Protein AF-A0A351G1L7-F1 (afdb_monomer_lite)

Secondary structure (DSSP, 8-state):
-HHHHHHHHHHHHHHHHHHHHHHTT-HHHHHHHHHHHHHHHHHHHHHHHHH-S-------TT-GGG-----HHHHHHHHHHHHHHHHHHHHHHHHHHHSTTHHHHHHHHHHHSHHHHHHHHHHHHHHHHHHHHHHHHHHHTS-TTTS-HHHHHHHHHHHHHHHHHHHHHHHHHHHHHH-THHHHHHHHHHHHH--

Radius of gyration: 20.37 Å; chains: 1; bounding box: 46×42×58 Å

pLDDT: mean 74.39, std 14.31, range [28.41, 89.75]

Foldseek 3Di:
DVPVVVVVVVVVVLVVQLVVCVVVVVLVSNLVSQLVVLVVLQVLLVCLQVVLFPPDPCPDDPDPQPPLTLGSLLSNLSSVLSNVVSCVRNVLSVLCVVPPCRSVVVVCVLCVDLLSVLVVLLVQLSNQLSQLVSQLSSLVSHDPVPDPPVVSCVSNVSSVVSNVVSVVSNVLSVVCVVPVVSVVVVVVVVVVVVD

Sequence (195 aa):
MKLRRLSSLLIFITAGLVYAAEYFNLNWIKLTVIIGLGLLAGINGVRLVMQGEAFQGRISPGNPASTQKYADISARLFGAILVTSSLMIVGLCLLELFIPGGASAFLERLVGSTFGLASIIALAGILLAAFGVIRILSGSAINPAAHSRLIEFKIIAGGVITALAGLGLLLLAIGSAFSPSLLQKVFGWILSALQ

Structure (mmCIF, N/CA/C/O backbone):
data_AF-A0A351G1L7-F1
#
_entry.id   AF-A0A351G1L7-F1
#
loop_
_atom_site.group_PDB
_atom_site.id
_atom_site.type_symbol
_atom_site.label_atom_id
_atom_site.label_alt_id
_atom_site.label_comp_id
_atom_site.label_asym_id
_atom_site.label_entity_id
_atom_site.label_seq_id
_atom_site.pdbx_PDB_ins_code
_atom_site.Cartn_x
_atom_site.Cartn_y
_atom_site.Cartn_z
_atom_site.occupancy
_atom_site.B_iso_or_equiv
_atom_site.auth_seq_id
_atom_site.auth_comp_id
_atom_site.auth_asym_id
_atom_site.auth_atom_id
_atom_site.pdbx_PDB_model_num
ATOM 1 N N . MET A 1 1 ? -10.993 1.455 -28.052 1.00 48.19 1 MET A N 1
ATOM 2 C CA . MET A 1 1 ? -11.658 2.646 -27.461 1.00 48.19 1 MET A CA 1
ATOM 3 C C . MET A 1 1 ? -12.841 2.312 -26.533 1.00 48.19 1 MET A C 1
ATOM 5 O O . MET A 1 1 ? -12.993 2.994 -25.529 1.00 48.19 1 MET A O 1
ATOM 9 N N . LYS A 1 2 ? -13.643 1.261 -26.799 1.00 52.28 2 LYS A N 1
ATOM 10 C CA . LYS A 1 2 ? -14.809 0.879 -25.968 1.00 52.28 2 LYS A CA 1
ATOM 11 C C . LYS A 1 2 ? -14.465 0.411 -24.539 1.00 52.28 2 LYS A C 1
ATOM 13 O O . LYS A 1 2 ? -15.148 0.809 -23.608 1.00 52.28 2 LYS A O 1
ATOM 18 N N . LEU A 1 3 ? -13.372 -0.339 -24.349 1.00 48.38 3 LEU A N 1
ATOM 19 C CA . LEU A 1 3 ? -13.011 -0.912 -23.041 1.00 48.38 3 LEU A CA 1
ATOM 20 C C . LEU A 1 3 ? -12.675 0.155 -21.981 1.00 48.38 3 LEU A C 1
ATOM 22 O O . LEU A 1 3 ? -13.206 0.112 -20.884 1.00 48.38 3 LEU A O 1
ATOM 26 N N . ARG A 1 4 ? -11.868 1.166 -22.337 1.00 47.50 4 ARG A N 1
ATOM 27 C CA . ARG A 1 4 ? -11.411 2.223 -21.411 1.00 47.50 4 ARG A CA 1
ATOM 28 C C . ARG A 1 4 ? -12.559 3.107 -20.903 1.00 47.50 4 ARG A C 1
ATOM 30 O O . ARG A 1 4 ? -12.540 3.510 -19.748 1.00 47.50 4 ARG A O 1
ATOM 37 N N . ARG A 1 5 ? -13.565 3.368 -21.752 1.00 55.12 5 ARG A N 1
ATOM 38 C CA . ARG A 1 5 ? -14.795 4.087 -21.368 1.00 55.12 5 ARG A CA 1
ATOM 39 C C . ARG A 1 5 ? -15.669 3.257 -20.428 1.00 55.12 5 ARG A C 1
ATOM 41 O O . ARG A 1 5 ? -16.286 3.809 -19.526 1.00 55.12 5 ARG A O 1
ATOM 48 N N . LEU A 1 6 ? -15.694 1.941 -20.630 1.00 58.75 6 LEU A N 1
ATOM 49 C CA . LEU A 1 6 ? -16.448 1.011 -19.794 1.00 58.75 6 LEU A CA 1
ATOM 50 C C . LEU A 1 6 ? -15.818 0.893 -18.398 1.00 58.75 6 LEU A C 1
ATOM 52 O O . LEU A 1 6 ? -16.531 0.933 -17.403 1.00 58.75 6 LEU A O 1
ATOM 56 N N . SER A 1 7 ? -14.483 0.860 -18.320 1.00 58.06 7 SER A N 1
ATOM 57 C CA . SER A 1 7 ? -13.738 0.890 -17.055 1.00 58.06 7 SER A CA 1
ATOM 58 C C . SER A 1 7 ? -13.978 2.181 -16.271 1.00 58.06 7 SER A C 1
ATOM 60 O O . SER A 1 7 ? -14.246 2.129 -15.076 1.00 58.06 7 SER A O 1
ATOM 62 N N . SER A 1 8 ? -13.914 3.343 -16.933 1.00 61.66 8 SER A N 1
ATOM 63 C CA . SER A 1 8 ? -14.176 4.624 -16.267 1.00 61.66 8 SER A CA 1
ATOM 64 C C . SER A 1 8 ? -15.623 4.732 -15.792 1.00 61.6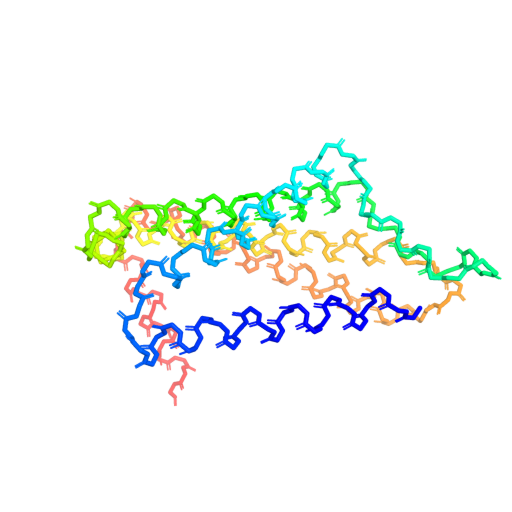6 8 SER A C 1
ATOM 66 O O . SER A 1 8 ? -15.854 5.167 -14.671 1.00 61.66 8 SER A O 1
ATOM 68 N N . LEU A 1 9 ? -16.592 4.291 -16.605 1.00 70.62 9 LEU A N 1
ATOM 69 C CA . LEU A 1 9 ? -18.003 4.257 -16.212 1.00 70.62 9 LEU A CA 1
ATOM 70 C C . LEU A 1 9 ? -18.227 3.353 -15.001 1.00 70.62 9 LEU A C 1
ATOM 72 O O . LEU A 1 9 ? -18.910 3.764 -14.074 1.00 70.62 9 LEU A O 1
ATOM 76 N N . LEU A 1 10 ? -17.610 2.169 -14.971 1.00 69.69 10 LEU A N 1
ATOM 77 C CA . LEU A 1 10 ? -17.678 1.269 -13.820 1.00 69.69 10 LEU A CA 1
ATOM 78 C C . LEU A 1 10 ? -17.149 1.929 -12.547 1.00 69.69 10 LEU A C 1
ATOM 80 O O . LEU A 1 10 ? -17.833 1.860 -11.534 1.00 69.69 10 LEU A O 1
ATOM 84 N N . ILE A 1 11 ? -16.005 2.621 -12.612 1.00 74.75 11 ILE A N 1
ATOM 85 C CA . ILE A 1 11 ? -15.441 3.346 -11.461 1.00 74.75 11 ILE A CA 1
ATOM 86 C C . ILE A 1 11 ? -16.428 4.404 -10.953 1.00 74.75 11 ILE A C 1
ATOM 88 O O . ILE A 1 11 ? -16.712 4.441 -9.756 1.00 74.75 11 ILE A O 1
ATOM 92 N N . PHE A 1 12 ? -16.996 5.218 -11.850 1.00 76.31 12 PHE A N 1
ATOM 93 C CA . PHE A 1 12 ? -17.987 6.235 -11.483 1.00 76.31 12 PHE A CA 1
ATOM 94 C C . PHE A 1 12 ? -19.266 5.630 -10.901 1.00 76.31 12 PHE A C 1
ATOM 96 O O . PHE A 1 12 ? -19.784 6.146 -9.915 1.00 76.31 12 PHE A O 1
ATOM 103 N N . ILE A 1 13 ? -19.748 4.520 -11.462 1.00 78.06 13 ILE A N 1
ATOM 104 C CA . ILE A 1 13 ? -20.928 3.809 -10.960 1.00 78.06 13 ILE A CA 1
ATOM 105 C C . ILE A 1 13 ? -20.655 3.264 -9.558 1.00 78.06 13 ILE A C 1
ATOM 107 O O . ILE A 1 13 ? -21.470 3.472 -8.667 1.00 78.06 13 ILE A O 1
ATOM 111 N N . THR A 1 14 ? -19.504 2.626 -9.326 1.00 76.94 14 THR A N 1
ATOM 112 C CA . THR A 1 14 ? -19.149 2.125 -7.991 1.00 76.94 14 THR A CA 1
ATOM 113 C C . THR A 1 14 ? -18.935 3.241 -6.976 1.00 76.94 14 THR A C 1
ATOM 115 O O . THR A 1 14 ? -19.389 3.109 -5.845 1.00 76.94 14 THR A O 1
ATOM 118 N N . ALA A 1 15 ? -18.317 4.358 -7.369 1.00 75.94 15 ALA A N 1
ATOM 119 C CA . ALA A 1 15 ? -18.171 5.521 -6.497 1.00 75.94 15 ALA A CA 1
ATOM 120 C C . ALA A 1 15 ? -19.539 6.127 -6.140 1.00 75.94 15 ALA A C 1
ATOM 122 O O . ALA A 1 15 ? -19.795 6.431 -4.977 1.00 75.94 15 ALA A O 1
ATOM 123 N N . GLY A 1 16 ? -20.444 6.229 -7.119 1.00 77.56 16 GLY A N 1
ATOM 124 C CA . GLY A 1 16 ? -21.822 6.671 -6.905 1.00 77.56 16 GLY A CA 1
ATOM 125 C C . GLY A 1 16 ? -22.622 5.722 -6.011 1.00 77.56 16 GLY A C 1
ATOM 126 O O . GLY A 1 16 ? -23.382 6.181 -5.168 1.00 77.56 16 GLY A O 1
ATOM 127 N N . LEU A 1 17 ? -22.411 4.409 -6.136 1.00 81.31 17 LEU A N 1
ATOM 128 C CA . LEU A 1 17 ? -23.037 3.387 -5.289 1.00 81.31 17 LEU A CA 1
ATOM 129 C C . LEU A 1 17 ? -22.559 3.462 -3.838 1.00 81.31 17 LEU A C 1
ATOM 131 O O 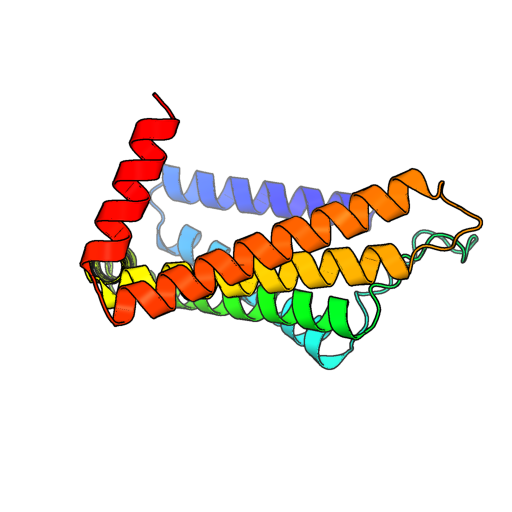. LEU A 1 17 ? -23.378 3.356 -2.932 1.00 81.31 17 LEU A O 1
ATOM 135 N N . VAL A 1 18 ? -21.260 3.675 -3.616 1.00 81.06 18 VAL A N 1
ATOM 136 C CA . VAL A 1 18 ? -20.701 3.889 -2.271 1.00 81.06 18 VAL A CA 1
ATOM 137 C C . VAL A 1 18 ? -21.272 5.167 -1.657 1.00 81.06 18 VAL A C 1
ATOM 139 O O . VAL A 1 18 ? -21.751 5.131 -0.527 1.00 81.06 18 VAL A O 1
ATOM 142 N N . TYR A 1 19 ? -21.306 6.263 -2.420 1.00 80.38 19 TYR A N 1
ATOM 143 C CA . TYR A 1 19 ? -21.870 7.534 -1.961 1.00 80.38 19 TYR A CA 1
ATOM 144 C C . TYR A 1 19 ? -23.369 7.431 -1.641 1.00 80.38 19 TYR A C 1
ATOM 146 O O . TYR A 1 19 ? -23.817 7.890 -0.593 1.00 80.38 19 TYR A O 1
ATOM 154 N N . ALA A 1 20 ? -24.152 6.782 -2.505 1.00 77.69 20 ALA A N 1
ATOM 155 C CA . ALA A 1 20 ? -25.573 6.554 -2.267 1.00 77.69 20 ALA A CA 1
ATOM 156 C C . ALA A 1 20 ? -25.804 5.643 -1.052 1.00 77.69 20 ALA A C 1
ATOM 158 O O . ALA A 1 20 ? -26.671 5.925 -0.229 1.00 77.69 20 ALA A O 1
ATOM 159 N N . ALA A 1 21 ? -25.012 4.579 -0.900 1.00 78.62 21 ALA A N 1
ATOM 160 C CA . ALA A 1 21 ? -25.094 3.697 0.260 1.00 78.62 21 ALA A CA 1
ATOM 161 C C . ALA A 1 21 ? -24.782 4.438 1.569 1.00 78.62 21 ALA A C 1
ATOM 163 O O . ALA A 1 21 ? -25.414 4.160 2.583 1.00 78.62 21 ALA A O 1
ATOM 164 N N . GLU A 1 22 ? -23.860 5.403 1.546 1.00 81.44 22 GLU A N 1
ATOM 165 C CA . GLU A 1 22 ? -23.580 6.280 2.686 1.00 81.44 22 GLU A CA 1
ATOM 166 C C . GLU A 1 22 ? -24.757 7.221 2.981 1.00 81.44 22 GLU A C 1
ATOM 168 O O . GLU A 1 22 ? -25.200 7.306 4.123 1.00 81.44 22 GLU A O 1
ATOM 173 N N . TYR A 1 23 ? -25.330 7.853 1.951 1.00 82.62 23 TYR A N 1
ATOM 174 C CA . TYR A 1 23 ? -26.468 8.768 2.099 1.00 82.62 23 TYR A CA 1
ATOM 175 C C . TYR A 1 23 ? -27.721 8.084 2.668 1.00 82.62 23 TYR A C 1
ATOM 177 O O . TYR A 1 23 ? -28.396 8.635 3.534 1.00 82.62 23 TYR A O 1
ATOM 185 N N . PHE A 1 24 ? -28.018 6.862 2.217 1.00 84.12 24 PHE A N 1
ATOM 186 C CA . PHE A 1 24 ? -29.147 6.064 2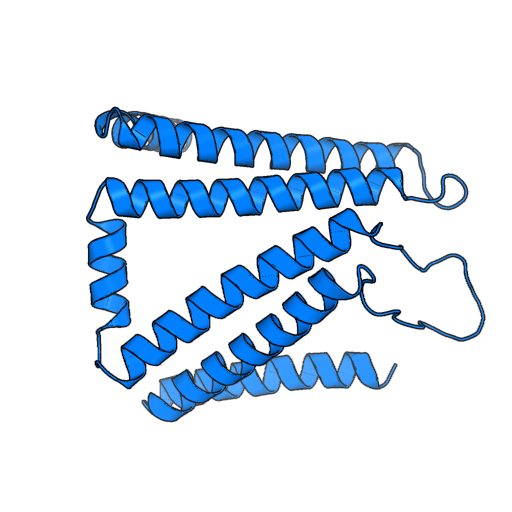.712 1.00 84.12 24 PHE A CA 1
ATOM 187 C C . PHE A 1 24 ? -28.804 5.211 3.945 1.00 84.12 24 PHE A C 1
ATOM 189 O O . PHE A 1 24 ? -29.640 4.431 4.398 1.00 84.12 24 PHE A O 1
ATOM 196 N N . ASN A 1 25 ? -27.591 5.347 4.492 1.00 78.25 25 ASN A N 1
ATOM 197 C CA . ASN A 1 25 ? -27.107 4.611 5.664 1.00 78.25 25 ASN A CA 1
ATOM 198 C C . ASN A 1 25 ? -27.169 3.069 5.508 1.00 78.25 25 ASN A C 1
ATOM 200 O O . ASN A 1 25 ? -27.357 2.313 6.463 1.00 78.25 25 ASN A O 1
ATOM 204 N N . LEU A 1 26 ? -27.006 2.582 4.274 1.00 84.19 26 LEU A N 1
ATOM 205 C CA . LEU A 1 26 ? -27.028 1.166 3.904 1.00 84.19 26 LEU A CA 1
ATOM 206 C C . LEU A 1 26 ? -25.613 0.575 3.978 1.00 84.19 26 LEU A C 1
ATOM 208 O O . LEU A 1 26 ? -24.989 0.257 2.961 1.00 84.19 26 LEU A O 1
ATOM 212 N N . ASN A 1 27 ? -25.106 0.404 5.203 1.00 78.88 27 ASN A N 1
ATOM 213 C CA . ASN A 1 27 ? -23.735 -0.064 5.454 1.00 78.88 27 ASN A CA 1
ATOM 214 C C . ASN A 1 27 ? -23.404 -1.408 4.784 1.00 78.88 27 ASN A C 1
ATOM 216 O O . ASN A 1 27 ? -22.291 -1.585 4.292 1.00 78.88 27 ASN A O 1
ATOM 220 N N . TRP A 1 28 ? -24.363 -2.332 4.681 1.00 79.44 28 TRP A N 1
ATOM 221 C CA . TRP A 1 28 ? -24.139 -3.622 4.024 1.00 79.44 28 TRP A CA 1
ATOM 222 C C . TRP A 1 28 ? -23.855 -3.478 2.517 1.00 79.44 28 TRP A C 1
ATOM 224 O O . TRP A 1 28 ? -22.981 -4.171 1.996 1.00 79.44 28 TRP A O 1
ATOM 234 N N . ILE A 1 29 ? -24.514 -2.542 1.818 1.00 82.50 29 ILE A N 1
ATOM 235 C CA . ILE A 1 29 ? -24.270 -2.279 0.387 1.00 82.50 29 ILE A CA 1
ATOM 236 C C . ILE A 1 29 ? -22.888 -1.660 0.210 1.00 82.50 29 ILE A C 1
ATOM 238 O O . ILE A 1 29 ? -22.111 -2.117 -0.629 1.00 82.50 29 ILE A O 1
ATOM 242 N N . LYS A 1 30 ? -22.562 -0.661 1.041 1.00 82.94 30 LYS A N 1
ATOM 243 C CA . LYS A 1 30 ? -21.259 0.016 1.038 1.00 82.94 30 LYS A CA 1
ATOM 244 C C . LYS A 1 30 ? -20.116 -0.989 1.171 1.00 82.94 30 LYS A C 1
ATOM 246 O O . LYS A 1 30 ? -19.238 -1.048 0.310 1.00 82.94 30 LYS A O 1
ATOM 251 N N . LEU A 1 31 ? -20.165 -1.822 2.211 1.00 84.00 31 LEU A N 1
ATOM 252 C CA . LEU A 1 31 ? -19.135 -2.822 2.486 1.00 84.00 31 LEU A CA 1
ATOM 253 C C . LEU A 1 31 ? -19.054 -3.873 1.375 1.00 84.00 31 LEU A C 1
ATOM 255 O O . LEU A 1 31 ? -17.956 -4.199 0.937 1.00 84.00 31 LEU A O 1
ATOM 259 N N . THR A 1 32 ? -20.188 -4.345 0.851 1.00 84.12 32 THR A N 1
ATOM 260 C CA . THR A 1 32 ? -20.201 -5.344 -0.234 1.00 84.12 32 THR A CA 1
ATOM 261 C C . THR A 1 32 ? -19.552 -4.813 -1.515 1.00 84.12 32 THR A C 1
ATOM 263 O O . THR A 1 32 ? -18.769 -5.521 -2.150 1.00 84.12 32 THR A O 1
ATOM 266 N N . VAL A 1 33 ? -19.819 -3.554 -1.883 1.00 84.50 33 VAL A N 1
ATOM 267 C CA . VAL A 1 33 ? -19.202 -2.917 -3.059 1.00 84.50 33 VAL A CA 1
ATOM 268 C C . VAL A 1 33 ? -17.691 -2.769 -2.871 1.00 84.50 33 VAL A C 1
ATOM 270 O O . VAL A 1 33 ? -16.925 -3.102 -3.778 1.00 84.50 33 VAL A O 1
ATOM 273 N N . ILE A 1 34 ? -17.248 -2.324 -1.691 1.00 84.81 34 ILE A N 1
ATOM 274 C CA . ILE A 1 34 ? -15.820 -2.153 -1.387 1.00 84.81 34 ILE A CA 1
ATOM 275 C C . ILE A 1 34 ? -15.099 -3.508 -1.350 1.00 84.81 34 ILE A C 1
ATOM 277 O O . ILE A 1 34 ? -14.022 -3.634 -1.932 1.00 84.81 34 ILE A O 1
ATOM 281 N N . ILE A 1 35 ? -15.701 -4.538 -0.747 1.00 87.44 35 ILE A N 1
ATOM 282 C CA . ILE A 1 35 ? -15.166 -5.909 -0.746 1.00 87.44 35 ILE A CA 1
ATOM 283 C C . ILE A 1 35 ? -15.041 -6.429 -2.180 1.00 87.44 35 ILE A C 1
ATOM 285 O O . ILE A 1 35 ? -13.991 -6.953 -2.546 1.00 87.44 35 ILE A O 1
ATOM 289 N N . GLY A 1 36 ? -16.071 -6.249 -3.013 1.00 84.38 36 GLY A N 1
ATOM 290 C CA . GLY A 1 36 ? -16.045 -6.664 -4.416 1.00 84.38 36 GLY A CA 1
ATOM 291 C C . GLY A 1 36 ? -14.917 -5.996 -5.208 1.00 84.38 36 GLY A C 1
ATOM 292 O O . GLY A 1 36 ? -14.167 -6.675 -5.912 1.00 84.38 36 GLY A O 1
ATOM 293 N N . LEU A 1 37 ? -14.739 -4.681 -5.048 1.00 84.69 37 LEU A N 1
ATOM 294 C CA . LEU A 1 37 ? -13.628 -3.942 -5.659 1.00 84.69 37 LEU A CA 1
ATOM 295 C C . LEU A 1 37 ? -12.264 -4.396 -5.131 1.00 84.69 37 LEU A C 1
ATOM 297 O O . LEU A 1 37 ? -11.332 -4.571 -5.918 1.00 84.69 37 LEU A O 1
ATOM 301 N N . GLY A 1 38 ? -12.155 -4.619 -3.821 1.00 83.06 38 GLY A N 1
ATOM 302 C CA . GLY A 1 38 ? -10.954 -5.141 -3.179 1.00 83.06 38 GLY A CA 1
ATOM 303 C C . GLY A 1 38 ? -10.564 -6.499 -3.755 1.00 83.06 38 GLY A C 1
ATOM 304 O O . GLY A 1 38 ? -9.450 -6.657 -4.244 1.00 83.06 38 GLY A O 1
ATOM 305 N N . LEU A 1 39 ? -11.494 -7.454 -3.811 1.00 87.31 39 LEU A N 1
ATOM 306 C CA . LEU A 1 39 ? -11.258 -8.781 -4.386 1.00 87.31 39 LEU A CA 1
ATOM 307 C C . LEU A 1 39 ? -10.857 -8.714 -5.864 1.00 87.31 39 LEU 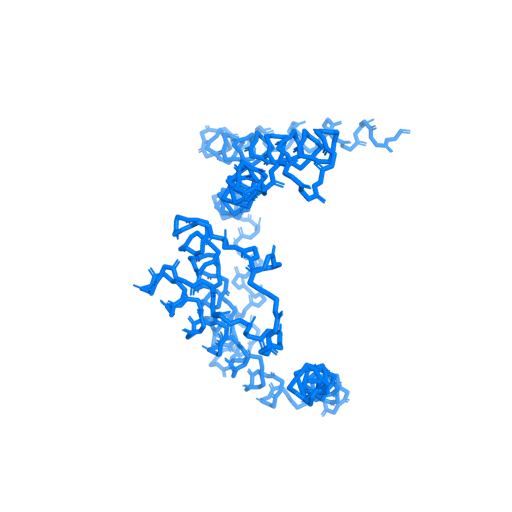A C 1
ATOM 309 O O . LEU A 1 39 ? -9.924 -9.403 -6.272 1.00 87.31 39 LEU A O 1
ATOM 313 N N . LEU A 1 40 ? -11.498 -7.859 -6.667 1.00 85.19 40 LEU A N 1
ATOM 314 C CA . LEU A 1 40 ? -11.107 -7.653 -8.065 1.00 85.19 40 LEU A CA 1
ATOM 315 C C . LEU A 1 40 ? -9.683 -7.096 -8.189 1.00 85.19 40 LEU A C 1
ATOM 317 O O . LEU A 1 40 ? -8.909 -7.569 -9.026 1.00 85.19 40 LEU A O 1
ATOM 321 N N . ALA A 1 41 ? -9.318 -6.118 -7.357 1.00 82.56 41 ALA A N 1
ATOM 322 C CA . ALA A 1 41 ? -7.958 -5.588 -7.301 1.00 82.56 41 ALA A CA 1
ATOM 323 C C . ALA A 1 41 ? -6.952 -6.672 -6.883 1.00 82.56 41 ALA A C 1
ATOM 325 O O . ALA A 1 41 ? -5.899 -6.790 -7.507 1.00 82.56 41 ALA A O 1
ATOM 326 N N . GLY A 1 42 ? -7.307 -7.510 -5.907 1.00 83.94 42 GLY A N 1
ATOM 327 C CA . GLY A 1 42 ? -6.495 -8.634 -5.448 1.00 83.94 42 GLY A CA 1
ATOM 328 C C . GLY A 1 42 ? -6.283 -9.691 -6.526 1.00 83.94 42 GLY A C 1
ATOM 329 O O . GLY A 1 42 ? -5.146 -10.065 -6.791 1.00 83.94 42 GLY A O 1
ATOM 330 N N . ILE A 1 43 ? -7.341 -10.114 -7.225 1.00 84.81 43 ILE A N 1
ATOM 331 C CA . ILE A 1 43 ? -7.251 -11.075 -8.340 1.00 84.81 43 ILE A CA 1
ATOM 332 C C . ILE A 1 43 ? -6.360 -10.525 -9.459 1.00 84.81 43 ILE A C 1
ATOM 334 O O . ILE A 1 43 ? -5.510 -11.245 -9.984 1.00 84.81 43 ILE A O 1
ATOM 338 N N . ASN A 1 44 ? -6.518 -9.248 -9.816 1.00 80.19 44 ASN A N 1
ATOM 339 C CA . ASN A 1 44 ? -5.649 -8.602 -10.801 1.00 80.19 44 ASN A CA 1
ATOM 340 C C . ASN A 1 44 ? -4.201 -8.504 -10.303 1.00 80.19 44 ASN A C 1
ATOM 342 O O . ASN A 1 44 ? -3.277 -8.738 -11.078 1.00 80.19 44 ASN A O 1
ATOM 346 N N . GLY A 1 45 ? -3.999 -8.228 -9.015 1.00 80.19 45 GLY A N 1
ATOM 347 C CA . GLY A 1 45 ? -2.691 -8.241 -8.373 1.00 80.19 45 GLY A CA 1
ATOM 348 C C . GLY A 1 45 ? -2.019 -9.614 -8.437 1.00 80.19 45 GLY A C 1
ATOM 349 O O . GLY A 1 45 ? -0.883 -9.709 -8.888 1.00 80.19 45 GLY A O 1
ATOM 350 N N . VAL A 1 46 ? -2.730 -10.691 -8.084 1.00 83.50 46 VAL A N 1
ATOM 351 C CA . VAL A 1 46 ? -2.223 -12.073 -8.174 1.00 83.50 46 VAL A CA 1
ATOM 352 C C . VAL A 1 46 ? -1.858 -12.417 -9.614 1.00 83.50 46 VAL A C 1
ATOM 354 O O . VAL A 1 46 ? -0.789 -12.970 -9.856 1.00 83.50 46 VAL A O 1
ATOM 357 N N . ARG A 1 47 ? -2.697 -12.040 -10.588 1.00 79.06 47 ARG A N 1
ATOM 358 C CA . ARG A 1 47 ? -2.381 -12.226 -12.013 1.00 79.06 47 ARG A CA 1
ATOM 359 C C . ARG A 1 47 ? -1.081 -11.524 -12.398 1.00 79.06 47 ARG A C 1
ATOM 361 O O . ARG A 1 47 ? -0.247 -12.146 -13.039 1.00 79.06 47 ARG A O 1
ATOM 368 N N . LEU A 1 48 ? -0.873 -10.284 -11.957 1.00 77.75 48 LEU A N 1
ATOM 369 C CA . LEU A 1 48 ? 0.362 -9.532 -12.203 1.00 77.75 48 LEU A CA 1
ATOM 370 C C . LEU A 1 48 ? 1.594 -10.170 -11.540 1.00 77.75 48 LEU A C 1
ATOM 372 O O . LEU A 1 48 ? 2.661 -10.211 -12.149 1.00 77.75 48 LEU A O 1
ATOM 376 N N . VAL A 1 49 ? 1.449 -10.707 -10.323 1.00 80.88 49 VAL A N 1
ATOM 377 C CA . VAL A 1 49 ? 2.524 -11.433 -9.619 1.00 80.88 49 VAL A CA 1
ATOM 378 C C . VAL A 1 49 ? 2.877 -12.742 -10.327 1.00 80.88 49 VAL A C 1
ATOM 380 O O . VAL A 1 49 ? 4.055 -13.051 -10.483 1.00 80.88 49 VAL A O 1
ATOM 383 N N . MET A 1 50 ? 1.877 -13.521 -10.747 1.00 76.56 50 MET A N 1
ATOM 384 C CA . MET A 1 50 ? 2.096 -14.847 -11.335 1.00 76.56 50 MET A CA 1
ATOM 385 C C . MET A 1 50 ? 2.531 -14.783 -12.797 1.00 76.56 50 MET A C 1
ATOM 387 O O . MET A 1 50 ? 3.359 -15.581 -13.222 1.00 76.56 50 MET A O 1
ATOM 391 N N . GLN A 1 51 ? 1.950 -13.870 -13.575 1.00 71.81 51 GLN A N 1
ATOM 392 C CA . GLN A 1 51 ? 2.181 -13.808 -15.016 1.00 71.81 51 GLN A CA 1
ATOM 393 C C . GLN A 1 51 ? 3.384 -12.938 -15.367 1.00 71.81 51 GLN A C 1
ATOM 395 O O . GLN A 1 51 ? 3.891 -13.069 -16.473 1.00 71.81 51 GLN A O 1
ATOM 400 N N . GLY A 1 52 ? 3.831 -12.039 -14.479 1.00 55.66 52 GLY A N 1
ATOM 401 C CA . GLY A 1 52 ? 4.959 -11.144 -14.769 1.00 55.66 52 GLY A CA 1
ATOM 402 C C . GLY A 1 52 ? 4.692 -10.136 -15.893 1.00 55.66 52 GLY A C 1
ATOM 403 O O . GLY A 1 52 ? 5.510 -9.269 -16.186 1.00 55.66 52 GLY A O 1
ATOM 404 N N . GLU A 1 53 ? 3.523 -10.211 -16.518 1.00 53.56 53 GLU A N 1
ATOM 405 C CA . GLU A 1 53 ? 3.111 -9.363 -17.613 1.00 53.56 53 GLU A CA 1
ATOM 406 C C . GLU A 1 53 ? 1.986 -8.461 -17.117 1.00 53.56 53 GLU A C 1
ATOM 408 O O . GLU A 1 53 ? 0.873 -8.906 -16.821 1.00 53.56 53 GLU A O 1
ATOM 413 N N . ALA A 1 54 ? 2.264 -7.157 -17.038 1.00 51.31 54 ALA A N 1
ATOM 414 C CA . ALA A 1 54 ? 1.195 -6.174 -17.010 1.00 51.31 54 ALA A CA 1
ATOM 415 C C . ALA A 1 54 ? 0.362 -6.372 -18.277 1.00 51.31 54 ALA A C 1
ATOM 417 O O . ALA A 1 54 ? 0.875 -6.179 -19.378 1.00 51.31 54 ALA A O 1
ATOM 418 N N . PHE A 1 55 ? -0.881 -6.833 -18.095 1.00 43.22 55 PHE A N 1
ATOM 419 C CA . PHE A 1 55 ? -1.833 -7.198 -19.142 1.00 43.22 55 PHE A CA 1
ATOM 420 C C . PHE A 1 55 ? -1.617 -6.353 -20.401 1.00 43.22 55 PHE A C 1
ATOM 422 O O . PHE A 1 55 ? -1.746 -5.127 -20.349 1.00 43.22 55 PHE A O 1
ATOM 429 N N . GLN A 1 56 ? -1.269 -7.013 -21.513 1.00 41.12 56 GLN A N 1
ATOM 430 C CA . GLN A 1 56 ? -1.116 -6.395 -22.825 1.00 41.12 56 GLN A CA 1
ATOM 431 C C . GLN A 1 56 ? -2.388 -5.614 -23.163 1.00 41.12 56 GLN A C 1
ATOM 433 O O . GLN A 1 56 ? -3.355 -6.139 -23.718 1.00 41.12 56 GLN A O 1
ATOM 438 N N . GLY A 1 57 ? -2.384 -4.317 -22.878 1.00 33.75 57 GLY A N 1
ATOM 439 C CA . GLY A 1 57 ? -3.225 -3.390 -23.595 1.00 33.75 57 GLY A CA 1
ATOM 440 C C . GLY A 1 57 ? -2.727 -3.390 -25.031 1.00 33.75 57 GLY A C 1
ATOM 441 O O . GLY A 1 57 ? -1.858 -2.594 -25.368 1.00 33.75 57 GLY A O 1
ATOM 442 N N . ARG A 1 58 ? -3.258 -4.276 -25.885 1.00 28.41 58 ARG A N 1
ATOM 443 C CA . ARG A 1 58 ? -3.214 -4.081 -27.338 1.00 28.41 58 ARG A CA 1
ATOM 444 C C . ARG A 1 58 ? -3.969 -2.787 -27.634 1.00 28.41 58 ARG A C 1
ATOM 446 O O . ARG A 1 58 ? -5.164 -2.788 -27.931 1.00 28.41 58 ARG A O 1
ATOM 453 N N . ILE A 1 59 ? -3.287 -1.658 -27.498 1.00 34.50 59 ILE A N 1
ATOM 454 C CA . ILE A 1 59 ? -3.739 -0.391 -28.046 1.00 34.50 59 ILE A CA 1
ATOM 455 C C . ILE A 1 59 ? -3.372 -0.457 -29.531 1.00 34.50 59 ILE A C 1
ATOM 457 O O . ILE A 1 59 ? -2.263 -0.128 -29.920 1.00 34.50 59 ILE A O 1
ATOM 461 N N . SER A 1 60 ? -4.337 -0.926 -30.325 1.00 29.66 60 SER A N 1
ATOM 462 C CA . SER A 1 60 ? -4.332 -1.027 -31.792 1.00 29.66 60 SER A CA 1
ATOM 463 C C . SER A 1 60 ? -3.412 -2.082 -32.440 1.00 29.66 60 SER A C 1
ATOM 465 O O . SER A 1 60 ? -2.220 -2.149 -32.150 1.00 29.66 60 SER A O 1
ATOM 467 N N . PRO A 1 61 ? -3.931 -2.869 -33.405 1.00 33.16 61 PRO A N 1
ATOM 468 C CA . PRO A 1 61 ? -3.095 -3.584 -34.359 1.00 33.16 61 PRO A CA 1
ATOM 469 C C . PRO A 1 61 ? -2.496 -2.538 -35.306 1.00 33.16 61 PRO A C 1
ATOM 471 O O . PRO A 1 61 ? -3.210 -1.966 -36.123 1.00 33.16 61 PRO A O 1
ATOM 474 N N . GLY A 1 62 ? -1.214 -2.212 -35.150 1.00 31.08 62 GLY A N 1
ATOM 475 C CA . GLY A 1 62 ? -0.551 -1.321 -36.106 1.00 31.08 62 GLY A CA 1
ATOM 476 C C . GLY A 1 62 ? 0.704 -0.601 -35.634 1.00 31.08 62 GLY A C 1
ATOM 477 O O . GLY A 1 62 ? 1.389 -0.034 -36.475 1.00 31.08 62 GLY A O 1
ATOM 478 N N . ASN A 1 63 ? 1.049 -0.607 -34.342 1.00 34.41 63 ASN A N 1
ATOM 479 C CA . ASN A 1 63 ? 2.306 0.011 -33.914 1.00 34.41 63 ASN A CA 1
ATOM 480 C C . ASN A 1 63 ? 2.923 -0.697 -32.690 1.00 34.41 63 ASN A C 1
ATOM 482 O O . ASN A 1 63 ? 2.490 -0.450 -31.565 1.00 34.41 63 ASN A O 1
ATOM 486 N N . PRO A 1 64 ? 3.931 -1.573 -32.868 1.00 41.25 64 PRO A N 1
ATOM 487 C CA . PRO A 1 64 ? 4.579 -2.285 -31.762 1.00 41.25 64 PRO A CA 1
ATOM 488 C C . PRO A 1 64 ? 5.460 -1.389 -30.863 1.00 41.25 64 PRO A C 1
ATOM 490 O O . PRO A 1 64 ? 6.009 -1.877 -29.876 1.00 41.25 64 PRO A O 1
ATOM 493 N N . ALA A 1 65 ? 5.592 -0.090 -31.156 1.00 37.75 65 ALA A N 1
ATOM 494 C CA . ALA A 1 65 ? 6.558 0.797 -30.504 1.00 37.75 65 ALA A CA 1
ATOM 495 C C . ALA A 1 65 ? 6.121 1.414 -29.155 1.00 37.75 65 ALA A C 1
ATOM 497 O O . ALA A 1 65 ? 6.962 1.986 -28.465 1.00 37.75 65 ALA A O 1
ATOM 498 N N . SER A 1 66 ? 4.845 1.327 -28.754 1.00 38.97 66 SER A N 1
ATOM 499 C CA . SER A 1 66 ? 4.325 2.037 -27.562 1.00 38.97 66 SER A CA 1
ATOM 500 C C . SER A 1 66 ? 3.941 1.140 -26.383 1.00 38.97 66 SER A C 1
ATOM 502 O O . SER A 1 66 ? 3.450 1.631 -25.364 1.00 38.97 66 SER A O 1
ATOM 504 N N . THR A 1 67 ? 4.185 -0.167 -26.479 1.00 41.00 67 THR A N 1
ATOM 505 C CA . THR A 1 67 ? 3.970 -1.092 -25.363 1.00 41.00 67 THR A CA 1
ATOM 506 C C . THR A 1 67 ? 5.091 -0.886 -24.348 1.00 41.00 67 THR A C 1
ATOM 508 O O . THR A 1 67 ? 6.145 -1.511 -24.445 1.00 41.00 67 THR A O 1
ATOM 511 N N . GLN A 1 68 ? 4.892 0.027 -23.392 1.00 44.47 68 GLN A N 1
ATOM 512 C CA . GLN A 1 68 ? 5.723 0.104 -22.192 1.00 44.47 68 GLN A CA 1
ATOM 513 C C . GLN A 1 68 ? 5.582 -1.229 -21.454 1.00 44.47 68 GLN A C 1
ATOM 515 O O . GLN A 1 68 ? 4.648 -1.447 -20.684 1.00 44.47 68 GLN A O 1
ATOM 520 N N . LYS A 1 69 ? 6.487 -2.160 -21.758 1.00 47.59 69 LYS A N 1
ATOM 521 C CA . LYS A 1 69 ? 6.682 -3.373 -20.980 1.00 47.59 69 LYS A CA 1
ATOM 522 C C . LYS A 1 69 ? 7.173 -2.909 -19.616 1.00 47.59 69 LYS A C 1
ATOM 524 O O . LYS A 1 69 ? 8.336 -2.547 -19.470 1.00 47.59 69 LYS A O 1
ATOM 529 N N . TYR A 1 70 ? 6.293 -2.899 -18.622 1.00 49.25 70 TYR A N 1
ATOM 530 C CA . TYR A 1 70 ? 6.754 -3.006 -17.246 1.00 49.25 70 TYR A CA 1
ATOM 531 C C . TYR A 1 70 ? 7.528 -4.323 -17.176 1.00 49.25 70 TYR A C 1
ATOM 533 O O . TYR A 1 70 ? 6.936 -5.393 -17.289 1.00 49.25 70 TYR A O 1
ATOM 541 N N . ALA A 1 71 ? 8.860 -4.229 -17.142 1.00 54.72 71 ALA A N 1
ATOM 542 C CA . ALA A 1 71 ? 9.755 -5.375 -17.083 1.00 54.72 71 ALA A CA 1
ATOM 543 C C . ALA A 1 71 ? 9.328 -6.271 -15.916 1.00 54.72 71 ALA A C 1
ATOM 545 O O . ALA A 1 71 ? 9.068 -5.741 -14.838 1.00 54.72 71 ALA A O 1
ATOM 546 N N . ASP A 1 72 ? 9.248 -7.580 -16.154 1.00 64.69 72 ASP A N 1
ATOM 547 C CA . ASP A 1 72 ? 8.759 -8.670 -15.290 1.00 64.69 72 ASP A CA 1
ATOM 548 C C . ASP A 1 72 ? 8.706 -8.348 -13.773 1.00 64.69 72 ASP A C 1
ATOM 550 O O . ASP A 1 72 ? 7.650 -8.359 -13.142 1.00 64.69 72 ASP A O 1
ATOM 554 N N . ILE A 1 73 ? 9.824 -7.904 -13.192 1.00 68.88 73 ILE A N 1
ATOM 555 C CA . ILE A 1 73 ? 9.958 -7.531 -11.769 1.00 68.88 73 ILE A CA 1
ATOM 556 C C . ILE A 1 73 ? 9.028 -6.378 -11.338 1.00 68.88 73 ILE A C 1
ATOM 558 O O . ILE A 1 73 ? 8.422 -6.430 -10.270 1.00 68.88 73 ILE A O 1
ATOM 562 N N . SER A 1 74 ? 8.894 -5.333 -12.152 1.00 67.69 74 SER A N 1
ATOM 563 C CA . SER A 1 74 ? 8.044 -4.171 -11.861 1.00 67.69 74 SER A CA 1
ATOM 564 C C . SER A 1 74 ? 6.550 -4.507 -11.907 1.00 67.69 74 SER A C 1
ATOM 566 O O . SER A 1 74 ? 5.794 -4.032 -11.059 1.00 67.69 74 SER A O 1
ATOM 568 N N . ALA A 1 75 ? 6.130 -5.383 -12.827 1.00 67.88 75 ALA A N 1
ATOM 569 C CA . ALA A 1 75 ? 4.760 -5.889 -12.877 1.00 67.88 75 ALA A CA 1
ATOM 570 C C . ALA A 1 75 ? 4.446 -6.752 -11.646 1.00 67.88 75 ALA A C 1
ATOM 572 O O . ALA A 1 75 ? 3.395 -6.575 -11.027 1.00 67.88 75 ALA A O 1
ATOM 573 N N . ARG A 1 76 ? 5.387 -7.608 -11.224 1.00 74.88 76 ARG A N 1
ATOM 574 C CA . ARG A 1 76 ? 5.248 -8.414 -10.002 1.00 74.88 76 ARG A CA 1
ATOM 575 C C . ARG A 1 76 ? 5.191 -7.561 -8.737 1.00 74.88 76 ARG A C 1
ATOM 577 O O . ARG A 1 76 ? 4.339 -7.807 -7.890 1.00 74.88 76 ARG A O 1
ATOM 584 N N . LEU A 1 77 ? 6.039 -6.536 -8.617 1.00 76.31 77 LEU A N 1
ATOM 585 C CA . LEU A 1 77 ? 6.005 -5.592 -7.491 1.00 76.31 77 LEU A CA 1
ATOM 586 C C . LEU A 1 77 ? 4.678 -4.830 -7.439 1.00 76.31 77 LEU A C 1
ATOM 588 O O . LEU A 1 77 ? 4.074 -4.720 -6.375 1.00 76.31 77 LEU A O 1
ATOM 592 N N . PHE A 1 78 ? 4.185 -4.351 -8.582 1.00 75.94 78 PHE A N 1
ATOM 593 C CA . PHE A 1 78 ? 2.890 -3.675 -8.646 1.00 75.94 78 PHE A CA 1
ATOM 594 C C . PHE A 1 78 ? 1.737 -4.624 -8.294 1.00 75.94 78 PHE A C 1
ATOM 596 O O . PHE A 1 78 ? 0.821 -4.257 -7.558 1.00 75.94 78 PHE A O 1
ATOM 603 N N . GLY A 1 79 ? 1.818 -5.872 -8.756 1.00 78.06 79 GLY A N 1
ATOM 604 C CA . GLY A 1 79 ? 0.898 -6.930 -8.366 1.00 78.06 79 GLY A CA 1
ATOM 605 C C . GLY A 1 79 ? 0.906 -7.187 -6.858 1.00 78.06 79 GLY A C 1
ATOM 606 O O . GLY A 1 79 ? -0.158 -7.245 -6.249 1.00 78.06 79 GLY A O 1
ATOM 607 N N . ALA A 1 80 ? 2.084 -7.259 -6.234 1.00 81.88 80 ALA A N 1
ATOM 608 C CA . ALA A 1 80 ? 2.227 -7.463 -4.793 1.00 81.88 80 ALA A CA 1
ATOM 609 C C . ALA A 1 80 ? 1.628 -6.306 -3.978 1.00 81.88 80 ALA A C 1
ATOM 611 O O . ALA A 1 80 ? 0.962 -6.549 -2.968 1.00 81.88 80 ALA A O 1
ATOM 612 N N . ILE A 1 81 ? 1.795 -5.063 -4.444 1.00 82.94 81 ILE A N 1
ATOM 613 C CA . ILE A 1 81 ? 1.140 -3.884 -3.859 1.00 82.94 81 ILE A CA 1
ATOM 614 C C . ILE A 1 81 ? -0.382 -4.060 -3.904 1.00 82.94 81 ILE A C 1
ATOM 616 O O . ILE A 1 81 ? -1.040 -3.957 -2.871 1.00 82.94 81 ILE A O 1
ATOM 620 N N . LEU A 1 82 ? -0.941 -4.400 -5.071 1.00 82.81 82 LEU A N 1
ATOM 621 C CA . LEU A 1 82 ? -2.385 -4.592 -5.232 1.00 82.81 82 LEU A CA 1
ATOM 622 C C . LEU A 1 82 ? -2.937 -5.718 -4.354 1.00 82.81 82 LEU A C 1
ATOM 624 O O . LEU A 1 82 ? -3.979 -5.536 -3.726 1.00 82.81 82 LEU A O 1
ATOM 628 N N . VAL A 1 83 ? -2.238 -6.852 -4.266 1.00 86.75 83 VAL A N 1
ATOM 629 C CA . VAL A 1 83 ? -2.632 -7.964 -3.388 1.00 86.75 83 VAL A CA 1
ATOM 630 C C . VAL A 1 83 ? -2.637 -7.515 -1.931 1.00 86.75 83 VAL A C 1
ATOM 632 O O . VAL A 1 83 ? -3.649 -7.674 -1.251 1.00 86.75 83 VAL A O 1
ATOM 635 N N . THR A 1 84 ? -1.556 -6.893 -1.463 1.00 85.12 84 THR A N 1
ATOM 636 C CA . THR A 1 84 ? -1.430 -6.465 -0.062 1.00 85.12 84 THR A CA 1
ATOM 637 C C . THR A 1 84 ? -2.498 -5.434 0.306 1.00 85.12 84 THR A C 1
ATOM 639 O O . THR A 1 84 ? -3.195 -5.594 1.308 1.00 85.12 84 THR A O 1
ATOM 642 N N . SER A 1 85 ? -2.703 -4.418 -0.539 1.00 82.50 85 SER A N 1
ATOM 643 C CA . SER A 1 85 ? -3.749 -3.412 -0.327 1.00 82.50 85 SER A CA 1
ATOM 644 C C . SER A 1 85 ? -5.150 -4.022 -0.375 1.00 82.50 85 SER A C 1
ATOM 646 O O . SER A 1 85 ? -5.989 -3.678 0.456 1.00 82.50 85 SER A O 1
ATOM 648 N N . SER A 1 86 ? -5.409 -4.956 -1.297 1.00 87.25 86 SER A N 1
ATOM 649 C CA . SER A 1 86 ? -6.708 -5.631 -1.378 1.00 87.25 86 SER A CA 1
ATOM 650 C C . SER A 1 86 ? -7.029 -6.437 -0.124 1.00 87.25 86 SER A C 1
ATOM 652 O O . SER A 1 86 ? -8.144 -6.345 0.381 1.00 87.25 86 SER A O 1
ATOM 654 N N . LEU A 1 87 ? -6.052 -7.172 0.415 1.00 88.94 87 LEU A N 1
ATOM 655 C CA . LEU A 1 87 ? -6.213 -7.966 1.629 1.00 88.94 87 LEU A CA 1
ATOM 656 C C . LEU A 1 87 ? -6.512 -7.083 2.839 1.00 88.94 87 LEU A C 1
ATOM 658 O O . LEU A 1 87 ? -7.407 -7.412 3.613 1.00 88.94 87 LEU A O 1
ATOM 662 N N . MET A 1 88 ? -5.818 -5.948 2.977 1.00 86.50 88 MET A N 1
ATOM 663 C CA . MET A 1 88 ? -6.101 -4.993 4.052 1.00 86.50 88 MET A CA 1
ATOM 664 C C . MET A 1 88 ? -7.516 -4.417 3.940 1.00 86.50 88 MET A C 1
ATOM 666 O O . MET A 1 88 ? -8.250 -4.413 4.925 1.00 86.50 88 MET A O 1
ATOM 670 N N . ILE A 1 89 ? -7.922 -3.970 2.747 1.00 86.50 89 ILE A N 1
ATOM 671 C CA . ILE A 1 89 ? -9.249 -3.372 2.528 1.00 86.50 89 ILE A CA 1
ATOM 672 C C . ILE A 1 89 ? -10.357 -4.399 2.780 1.00 86.50 89 ILE A C 1
ATOM 674 O O . ILE A 1 89 ? -11.302 -4.115 3.515 1.00 86.50 89 ILE A O 1
ATOM 678 N N . VAL A 1 90 ? -10.237 -5.598 2.202 1.00 89.75 90 VAL A N 1
ATOM 679 C CA . VAL A 1 90 ? -11.223 -6.673 2.374 1.00 89.75 90 VAL A CA 1
ATOM 680 C C . VAL A 1 90 ? -11.275 -7.117 3.833 1.00 89.75 90 VAL A C 1
ATOM 682 O O . VAL A 1 90 ? -12.367 -7.250 4.375 1.00 89.75 90 VAL A O 1
ATOM 685 N N . GLY A 1 91 ? -10.126 -7.282 4.493 1.00 88.94 91 GLY A N 1
ATOM 686 C CA . GLY A 1 91 ? -10.056 -7.659 5.904 1.00 88.94 91 GLY A CA 1
ATOM 687 C C . GLY A 1 91 ? -10.747 -6.650 6.822 1.00 88.94 91 GLY A C 1
ATOM 688 O O . GLY A 1 91 ? -11.559 -7.046 7.656 1.00 88.94 91 GLY A O 1
ATOM 689 N N . LEU A 1 92 ? -10.497 -5.350 6.629 1.00 87.31 92 LEU A N 1
ATOM 690 C CA . LEU A 1 92 ? -11.160 -4.291 7.399 1.00 87.31 92 LEU A CA 1
ATOM 691 C C . LEU A 1 92 ? -12.665 -4.229 7.117 1.00 87.31 92 LEU A C 1
ATOM 693 O O . LEU A 1 92 ? -13.452 -4.078 8.046 1.00 87.31 92 LEU A O 1
ATOM 697 N N . CYS A 1 93 ? -13.086 -4.395 5.862 1.00 86.44 93 CYS A N 1
ATOM 698 C CA . CYS A 1 93 ? -14.510 -4.391 5.526 1.00 86.44 93 CYS A CA 1
ATOM 699 C C . CYS A 1 93 ? -15.246 -5.616 6.079 1.00 86.44 93 CYS A C 1
ATOM 701 O O . CYS A 1 93 ? -16.384 -5.487 6.517 1.00 86.44 93 CYS A O 1
ATOM 703 N N . LEU A 1 94 ? -14.611 -6.793 6.082 1.00 88.81 94 LEU A N 1
ATOM 704 C CA . LEU A 1 94 ? -15.165 -7.989 6.719 1.00 88.81 94 LEU A CA 1
ATOM 705 C C . LEU A 1 94 ? -15.270 -7.800 8.232 1.00 88.81 94 LEU A C 1
ATOM 707 O O . LEU A 1 94 ? -16.298 -8.141 8.809 1.00 88.81 94 LEU A O 1
ATOM 711 N N . LEU A 1 95 ? -14.247 -7.219 8.864 1.00 88.56 95 LEU A N 1
ATOM 712 C CA . LEU A 1 95 ? -14.281 -6.912 10.291 1.00 88.56 95 LEU A CA 1
ATOM 713 C C . LEU A 1 95 ? -15.457 -5.990 10.636 1.00 88.56 95 LEU A C 1
ATOM 715 O O . LEU A 1 95 ? -16.194 -6.295 11.565 1.00 88.56 95 LEU A O 1
ATOM 719 N N . GLU A 1 96 ? -15.670 -4.931 9.854 1.00 87.25 96 GLU A N 1
ATOM 720 C CA . GLU A 1 96 ? -16.801 -4.009 10.025 1.00 87.25 96 GLU A CA 1
ATOM 721 C C . GLU A 1 96 ? -18.163 -4.679 9.778 1.00 87.25 96 GLU A C 1
ATOM 723 O O . GLU A 1 96 ? -19.165 -4.317 10.391 1.00 87.25 96 GLU A O 1
ATOM 728 N N . LEU A 1 97 ? -18.209 -5.672 8.884 1.00 85.38 97 LEU A N 1
ATOM 729 C CA . LEU A 1 97 ? -19.433 -6.398 8.546 1.00 85.38 97 LEU A CA 1
ATOM 730 C C . LEU A 1 97 ? -19.853 -7.380 9.649 1.00 85.38 97 LEU A C 1
ATOM 732 O O . LEU A 1 97 ? -21.045 -7.527 9.910 1.00 85.38 97 LEU A O 1
ATOM 736 N N . PHE A 1 98 ? -18.890 -8.045 10.295 1.00 86.81 98 PHE A N 1
ATOM 737 C CA . PHE A 1 98 ? -19.157 -8.978 11.396 1.00 86.81 98 PHE A CA 1
ATOM 738 C C . PHE A 1 98 ? -19.243 -8.292 12.762 1.00 86.81 98 PHE A C 1
ATOM 740 O O . PHE A 1 98 ? -19.956 -8.767 13.644 1.00 86.81 98 PHE A O 1
ATOM 747 N N . ILE A 1 99 ? -18.513 -7.193 12.947 1.00 87.38 99 ILE A N 1
ATOM 748 C CA . ILE A 1 99 ? -18.451 -6.426 14.187 1.00 87.38 99 ILE A CA 1
ATOM 749 C C . ILE A 1 99 ? -18.646 -4.952 13.813 1.00 87.38 99 ILE A C 1
ATOM 751 O O . ILE A 1 99 ? -17.687 -4.310 13.385 1.00 87.38 99 ILE A O 1
ATOM 755 N N . PRO A 1 100 ? -19.860 -4.393 13.966 1.00 83.81 100 PRO A N 1
ATOM 756 C CA . PRO A 1 100 ? -20.105 -2.977 13.700 1.00 83.81 100 PRO A CA 1
ATOM 757 C C . PRO A 1 100 ? -19.183 -2.091 14.552 1.00 83.81 100 PRO A C 1
ATOM 759 O O . PRO A 1 100 ? -19.118 -2.263 15.770 1.00 83.81 100 PRO A O 1
ATOM 762 N N . GLY A 1 101 ? -18.447 -1.169 13.924 1.00 83.31 101 GLY A N 1
ATOM 763 C CA . GLY A 1 101 ? -17.406 -0.361 14.576 1.00 83.31 101 GLY A CA 1
ATOM 764 C C . GLY A 1 101 ? -16.100 -1.112 14.874 1.00 83.31 101 GLY A C 1
ATOM 765 O O . GLY A 1 101 ? -15.189 -0.568 15.502 1.00 83.31 101 GLY A O 1
ATOM 766 N N . GLY A 1 102 ? -15.979 -2.368 14.446 1.00 84.00 102 GLY A N 1
ATOM 767 C CA . GLY A 1 102 ? -14.787 -3.185 14.636 1.00 84.00 102 GLY A CA 1
ATOM 768 C C . GLY A 1 102 ? -13.593 -2.660 13.844 1.00 84.00 102 GLY A C 1
ATOM 769 O O . GLY A 1 102 ? -12.473 -2.681 14.357 1.00 84.00 102 GLY A O 1
ATOM 770 N N . ALA A 1 103 ? -13.807 -2.143 12.628 1.00 83.06 103 ALA A N 1
ATOM 771 C CA . ALA A 1 103 ? -12.721 -1.596 11.818 1.00 83.06 103 ALA A CA 1
ATOM 772 C C . ALA A 1 103 ? -12.188 -0.284 12.396 1.00 83.06 103 ALA A C 1
ATOM 774 O O . ALA A 1 103 ? -10.971 -0.115 12.480 1.00 83.06 103 ALA A O 1
ATOM 775 N N . SER A 1 104 ? -13.068 0.615 12.850 1.00 81.25 104 SER A N 1
ATOM 776 C CA . SER A 1 104 ? -12.644 1.858 13.505 1.00 81.25 104 SER A CA 1
ATOM 777 C C . SER A 1 104 ? -11.916 1.571 14.816 1.00 81.25 104 SER A C 1
ATOM 779 O O . SER A 1 104 ? -10.809 2.065 15.004 1.00 81.25 104 SER A O 1
ATOM 781 N N . ALA A 1 105 ? -12.449 0.689 15.668 1.00 83.75 105 ALA A N 1
ATOM 782 C CA . ALA A 1 105 ? -11.797 0.306 16.922 1.00 83.75 105 ALA A CA 1
ATOM 783 C C . ALA A 1 105 ? -10.443 -0.391 16.697 1.00 83.75 105 ALA A C 1
ATOM 785 O O . ALA A 1 105 ? -9.492 -0.186 17.456 1.00 83.75 105 ALA A O 1
ATOM 786 N N . PHE A 1 106 ? -10.326 -1.215 15.651 1.00 85.25 106 PHE A N 1
ATOM 787 C CA . PHE A 1 106 ? -9.058 -1.837 15.279 1.00 85.25 106 PHE A CA 1
ATOM 788 C C . PHE A 1 106 ? -8.040 -0.796 14.813 1.00 85.25 106 PHE A C 1
ATOM 790 O O . PHE A 1 106 ? -6.908 -0.809 15.292 1.00 85.25 106 PHE A O 1
ATOM 797 N N . LEU A 1 107 ? -8.438 0.128 13.934 1.00 82.44 107 LEU A N 1
ATOM 798 C CA . LEU A 1 107 ? -7.570 1.209 13.462 1.00 82.44 107 LEU A CA 1
ATOM 799 C C . LEU A 1 107 ? -7.162 2.153 14.596 1.00 82.44 107 LEU A C 1
ATOM 801 O O . LEU A 1 107 ? -5.995 2.522 14.672 1.00 82.44 107 LEU A O 1
ATOM 805 N N . GLU A 1 108 ? -8.068 2.484 15.514 1.00 83.94 108 GLU A N 1
ATOM 806 C CA . GLU A 1 108 ? -7.762 3.283 16.706 1.00 83.94 108 GLU A CA 1
ATOM 807 C C . GLU A 1 108 ? -6.736 2.593 17.606 1.00 83.94 108 GLU A C 1
ATOM 809 O O . GLU A 1 108 ? -5.792 3.232 18.062 1.00 83.94 108 GLU A O 1
ATOM 814 N N . ARG A 1 109 ? -6.850 1.276 17.817 1.00 83.50 109 ARG A N 1
ATOM 815 C CA . ARG A 1 109 ? -5.841 0.502 18.563 1.00 83.50 109 ARG A CA 1
ATOM 816 C C . ARG A 1 109 ? -4.515 0.395 17.809 1.00 83.50 109 ARG A C 1
ATOM 818 O O . ARG A 1 109 ? -3.447 0.431 18.423 1.00 83.50 109 ARG A O 1
ATOM 825 N N . LEU A 1 110 ? -4.572 0.272 16.485 1.00 81.44 110 LEU A N 1
ATOM 826 C CA . LEU A 1 110 ? -3.391 0.198 15.631 1.00 81.44 110 LEU A CA 1
ATOM 827 C C . LEU A 1 110 ? -2.623 1.527 15.664 1.00 81.44 110 LEU A C 1
ATOM 829 O O . LEU A 1 110 ? -1.420 1.531 15.888 1.00 81.44 110 LEU A O 1
ATOM 833 N N . VAL A 1 111 ? -3.311 2.658 15.521 1.00 80.44 111 VAL A N 1
ATOM 834 C CA . VAL A 1 111 ? -2.704 3.997 15.564 1.00 80.44 111 VAL A CA 1
ATOM 835 C C . VAL A 1 111 ? -2.340 4.407 16.994 1.00 80.44 111 VAL A C 1
ATOM 837 O O . VAL A 1 111 ? -1.315 5.048 17.208 1.00 80.44 111 VAL A O 1
ATOM 840 N N . GLY A 1 112 ? -3.141 4.011 17.984 1.00 75.75 112 GLY A N 1
ATOM 841 C CA . GLY A 1 112 ? -2.929 4.332 19.396 1.00 75.75 112 GLY A CA 1
ATOM 842 C C . GLY A 1 112 ? -1.768 3.578 20.049 1.00 75.75 112 GLY A C 1
ATOM 843 O O . GLY A 1 112 ? -1.327 3.955 21.132 1.00 75.75 112 GLY A O 1
ATOM 844 N N . SER A 1 113 ? -1.243 2.534 19.403 1.00 81.50 113 SER A N 1
ATOM 845 C CA . SER A 1 113 ? -0.062 1.808 19.872 1.00 81.50 113 SER A CA 1
ATOM 846 C C . SER A 1 113 ? 1.182 2.217 19.086 1.00 81.50 113 SER A C 1
ATOM 848 O O . SER A 1 113 ? 1.164 2.285 17.859 1.00 81.50 113 SER A O 1
ATOM 850 N N . THR A 1 114 ? 2.309 2.428 19.775 1.00 78.94 114 THR A N 1
ATOM 851 C CA . THR A 1 114 ? 3.595 2.725 19.115 1.00 78.94 114 THR A CA 1
ATOM 852 C C . THR A 1 114 ? 3.965 1.639 18.108 1.00 78.94 114 THR A C 1
ATOM 854 O O . THR A 1 114 ? 4.440 1.941 17.018 1.00 78.94 114 THR A O 1
ATOM 857 N N . PHE A 1 115 ? 3.702 0.375 18.450 1.00 77.81 115 PHE A N 1
ATOM 858 C CA . PHE A 1 115 ? 3.978 -0.762 17.579 1.00 77.81 115 PHE A CA 1
ATOM 859 C C . PHE A 1 115 ? 3.087 -0.780 16.330 1.00 77.81 115 PHE A C 1
ATOM 861 O O . PHE A 1 115 ? 3.576 -1.034 15.229 1.00 77.81 115 PHE A O 1
ATOM 868 N N . GLY A 1 116 ? 1.790 -0.488 16.465 1.00 81.00 116 GLY A N 1
ATOM 869 C CA . GLY A 1 116 ? 0.892 -0.433 15.316 1.00 81.00 116 GLY A CA 1
ATOM 870 C C . GLY A 1 116 ? 1.195 0.764 14.411 1.00 81.00 116 GLY A C 1
ATOM 871 O O . GLY A 1 116 ? 1.267 0.595 13.196 1.00 81.00 116 GLY A O 1
ATOM 872 N N . LEU A 1 117 ? 1.516 1.929 14.977 1.00 79.50 117 LEU A N 1
ATOM 873 C CA . LEU A 1 117 ? 1.947 3.105 14.215 1.00 79.50 117 LEU A CA 1
ATOM 874 C C . LEU A 1 117 ? 3.270 2.830 13.472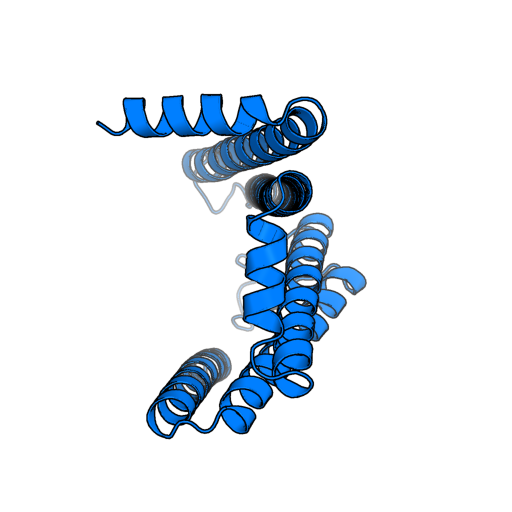 1.00 79.50 117 LEU A C 1
ATOM 876 O O . LEU A 1 117 ? 3.368 3.088 12.272 1.00 79.50 117 LEU A O 1
ATOM 880 N N . ALA A 1 118 ? 4.249 2.204 14.136 1.00 81.69 118 ALA A N 1
ATOM 881 C CA . ALA A 1 118 ? 5.483 1.737 13.501 1.00 81.69 118 ALA A CA 1
ATOM 882 C C . ALA A 1 118 ? 5.200 0.753 12.354 1.00 81.69 118 ALA A C 1
ATOM 884 O O . ALA A 1 118 ? 5.782 0.874 11.281 1.00 81.69 118 ALA A O 1
ATOM 885 N N . SER A 1 119 ? 4.258 -0.175 12.539 1.00 82.31 119 SER A N 1
ATOM 886 C CA . SER A 1 119 ? 3.865 -1.145 11.509 1.00 82.31 119 SER A CA 1
ATOM 887 C C . SER A 1 119 ? 3.235 -0.471 10.285 1.00 82.31 119 SER A C 1
ATOM 889 O O . SER A 1 119 ? 3.559 -0.828 9.152 1.00 82.31 119 SER A O 1
ATOM 891 N N . ILE A 1 120 ? 2.382 0.539 10.491 1.00 83.81 120 ILE A N 1
ATOM 892 C CA . ILE A 1 120 ? 1.778 1.331 9.406 1.00 83.81 120 ILE A CA 1
ATOM 893 C C . ILE A 1 120 ? 2.860 2.094 8.637 1.00 83.81 120 ILE A C 1
ATOM 895 O O . ILE A 1 120 ? 2.872 2.064 7.406 1.00 83.81 120 ILE A O 1
ATOM 899 N N . ILE A 1 121 ? 3.791 2.743 9.344 1.00 85.00 121 ILE A N 1
ATOM 900 C CA . ILE A 1 121 ? 4.906 3.471 8.723 1.00 85.00 121 ILE A CA 1
ATOM 901 C C . ILE A 1 121 ? 5.822 2.508 7.961 1.00 85.00 121 ILE A C 1
ATOM 903 O O . ILE A 1 121 ? 6.221 2.819 6.840 1.00 85.00 121 ILE A O 1
ATOM 907 N N . ALA A 1 122 ? 6.124 1.334 8.521 1.00 84.94 122 ALA A N 1
ATOM 908 C CA . ALA A 1 122 ? 6.922 0.313 7.850 1.00 84.94 122 ALA A CA 1
ATOM 909 C C . ALA A 1 122 ? 6.249 -0.129 6.549 1.00 84.94 122 ALA A C 1
ATOM 911 O O . ALA A 1 122 ? 6.889 -0.152 5.501 1.00 84.94 122 ALA A O 1
ATOM 912 N N . LEU A 1 123 ? 4.947 -0.423 6.598 1.00 85.12 123 LEU A N 1
ATOM 913 C CA . LEU A 1 123 ? 4.179 -0.848 5.432 1.00 85.12 123 LEU A CA 1
ATOM 914 C C . LEU A 1 123 ? 4.117 0.258 4.369 1.00 85.12 123 LEU A C 1
ATOM 916 O O . LEU A 1 123 ? 4.372 -0.009 3.196 1.00 85.12 123 LEU A O 1
ATOM 920 N N . ALA A 1 124 ? 3.882 1.510 4.768 1.00 84.19 124 ALA A N 1
ATOM 921 C CA . ALA A 1 124 ? 3.950 2.661 3.869 1.00 84.19 124 ALA A CA 1
ATOM 922 C C . ALA A 1 124 ? 5.347 2.825 3.245 1.00 84.19 124 ALA A C 1
ATOM 924 O O . ALA A 1 124 ? 5.458 3.051 2.040 1.00 84.19 124 ALA A O 1
ATOM 925 N N . GLY A 1 125 ? 6.410 2.653 4.036 1.00 84.44 125 GLY A N 1
ATOM 926 C CA . GLY A 1 125 ? 7.797 2.695 3.577 1.00 84.44 125 GLY A CA 1
ATOM 927 C C . GLY A 1 125 ? 8.117 1.604 2.556 1.00 84.44 125 GLY A C 1
ATOM 928 O O . GLY A 1 125 ? 8.693 1.902 1.511 1.00 84.44 125 GLY A O 1
ATOM 929 N N . ILE A 1 126 ? 7.673 0.365 2.799 1.00 86.31 126 ILE A N 1
ATOM 930 C CA . ILE A 1 126 ? 7.822 -0.765 1.866 1.00 86.31 126 ILE A CA 1
ATOM 931 C C . ILE A 1 126 ? 7.102 -0.475 0.547 1.00 86.31 126 ILE A C 1
ATOM 933 O O . ILE A 1 126 ? 7.692 -0.640 -0.521 1.00 86.31 126 ILE A O 1
ATOM 937 N N . LEU A 1 127 ? 5.847 -0.019 0.601 1.00 84.31 127 LEU A N 1
ATOM 938 C CA . LEU A 1 127 ? 5.062 0.290 -0.598 1.00 84.31 127 LEU A CA 1
ATOM 939 C C . LEU A 1 127 ? 5.678 1.444 -1.397 1.00 84.31 127 LEU A C 1
ATOM 941 O O . LEU A 1 127 ? 5.771 1.366 -2.623 1.00 84.31 127 LEU A O 1
ATOM 945 N N . LEU A 1 128 ? 6.139 2.494 -0.713 1.00 83.44 128 LEU A N 1
ATOM 946 C CA . LEU A 1 128 ? 6.786 3.643 -1.344 1.00 83.44 128 LEU A CA 1
ATOM 947 C C . LEU A 1 128 ? 8.137 3.257 -1.963 1.00 83.44 128 LEU A C 1
ATOM 949 O O . LEU A 1 128 ? 8.442 3.676 -3.080 1.00 83.44 128 LEU A O 1
ATOM 953 N N . ALA A 1 129 ? 8.908 2.404 -1.283 1.00 83.94 129 ALA A N 1
ATOM 954 C CA . ALA A 1 129 ? 10.158 1.864 -1.801 1.00 83.94 129 ALA A CA 1
ATOM 955 C C . ALA A 1 129 ? 9.921 1.001 -3.047 1.00 83.94 129 ALA A C 1
ATOM 957 O O . ALA A 1 129 ? 10.561 1.214 -4.077 1.00 83.94 129 ALA A O 1
ATOM 958 N N . ALA A 1 130 ? 8.948 0.087 -2.989 1.00 81.25 130 ALA A N 1
ATOM 959 C CA . ALA A 1 130 ? 8.542 -0.738 -4.123 1.00 81.25 130 ALA A CA 1
ATOM 960 C C . ALA A 1 130 ? 8.080 0.120 -5.311 1.00 81.25 130 ALA A C 1
ATOM 962 O O . ALA A 1 130 ? 8.476 -0.136 -6.448 1.00 81.25 130 ALA A O 1
ATOM 963 N N . PHE A 1 131 ? 7.307 1.180 -5.060 1.00 79.94 131 PHE A N 1
ATOM 964 C CA . PHE A 1 131 ? 6.889 2.127 -6.093 1.00 79.94 131 PHE A CA 1
ATOM 965 C C . PHE A 1 131 ? 8.072 2.885 -6.714 1.00 79.94 131 PHE A C 1
ATOM 967 O O . PHE A 1 131 ? 8.140 3.033 -7.937 1.00 79.94 131 PHE A O 1
ATOM 974 N N . GLY A 1 132 ? 9.036 3.315 -5.897 1.00 77.44 132 GLY A N 1
ATOM 975 C CA . GLY A 1 132 ? 10.274 3.926 -6.378 1.00 77.44 132 GLY A CA 1
ATOM 976 C C . GLY A 1 132 ? 11.076 2.983 -7.275 1.00 77.44 132 GLY A C 1
ATOM 977 O O . GLY A 1 132 ? 11.474 3.371 -8.373 1.00 77.44 132 GLY A O 1
ATOM 978 N N . VAL A 1 133 ? 11.214 1.714 -6.875 1.00 80.62 133 VAL A N 1
ATOM 979 C CA . VAL A 1 133 ? 11.875 0.668 -7.675 1.00 80.62 133 VAL A CA 1
ATOM 980 C C . VAL A 1 133 ? 11.147 0.429 -8.999 1.00 80.62 133 VAL A C 1
ATOM 982 O O . VAL A 1 133 ? 11.794 0.398 -10.045 1.00 80.62 133 VAL A O 1
ATOM 985 N N . ILE A 1 134 ? 9.812 0.338 -8.995 1.00 76.88 134 ILE A N 1
ATOM 986 C CA . ILE A 1 134 ? 9.008 0.237 -10.226 1.00 76.88 134 ILE A CA 1
ATOM 987 C C . ILE A 1 134 ? 9.322 1.405 -11.162 1.00 76.88 134 ILE A C 1
ATOM 989 O O . ILE A 1 134 ? 9.520 1.202 -12.359 1.00 76.88 134 ILE A O 1
ATOM 993 N N . ARG A 1 135 ? 9.405 2.625 -10.624 1.00 74.19 135 ARG A N 1
ATOM 994 C CA . ARG A 1 135 ? 9.674 3.828 -11.411 1.00 74.19 135 ARG A CA 1
ATOM 995 C C . ARG A 1 135 ? 11.087 3.828 -12.003 1.00 74.19 135 ARG A C 1
ATOM 997 O O . ARG A 1 135 ? 11.227 4.142 -13.183 1.00 74.19 135 ARG A O 1
ATOM 1004 N N . ILE A 1 136 ? 12.096 3.401 -11.240 1.00 78.56 136 ILE A N 1
ATOM 1005 C CA . ILE A 1 136 ? 13.479 3.226 -11.723 1.00 78.56 136 ILE A CA 1
ATOM 1006 C C . ILE A 1 136 ? 13.522 2.209 -12.870 1.00 78.56 136 ILE A C 1
ATOM 1008 O O . ILE A 1 136 ? 14.024 2.525 -13.946 1.00 78.56 136 ILE A O 1
ATOM 1012 N N . LEU A 1 137 ? 12.937 1.024 -12.663 1.00 72.31 137 LEU A N 1
ATOM 1013 C CA . LEU A 1 137 ? 12.901 -0.054 -13.658 1.00 72.31 137 LEU A CA 1
ATOM 1014 C C . LEU A 1 137 ? 12.105 0.333 -14.911 1.00 72.31 137 LEU A C 1
ATOM 1016 O O . LEU A 1 137 ? 12.450 -0.061 -16.020 1.00 72.31 137 LEU A O 1
ATOM 1020 N N . SER A 1 138 ? 11.037 1.116 -14.748 1.00 68.25 138 SER A N 1
ATOM 1021 C CA . SER A 1 138 ? 10.257 1.616 -15.881 1.00 68.25 138 SER A CA 1
ATOM 1022 C C . SER A 1 138 ? 11.019 2.663 -16.690 1.00 68.25 138 SER A C 1
ATOM 1024 O O . SER A 1 138 ? 10.866 2.701 -17.905 1.00 68.25 138 SER A O 1
ATOM 1026 N N . GLY A 1 139 ? 11.851 3.482 -16.033 1.00 62.78 139 GLY A N 1
ATOM 1027 C CA . GLY A 1 139 ? 12.688 4.487 -16.683 1.00 62.78 139 GLY A CA 1
ATOM 1028 C C . GLY A 1 139 ? 13.794 3.859 -17.527 1.00 62.78 139 GLY A C 1
ATOM 1029 O O . GLY A 1 139 ? 13.971 4.256 -18.671 1.00 62.78 139 GLY A O 1
ATOM 1030 N N . SER A 1 140 ? 14.466 2.826 -17.011 1.00 63.31 140 SER A N 1
ATOM 1031 C CA . SER A 1 140 ? 15.533 2.119 -17.738 1.00 63.31 140 SER A CA 1
ATOM 1032 C C . SER A 1 140 ? 15.037 1.260 -18.908 1.00 63.31 140 SER A C 1
ATOM 1034 O O . SER A 1 140 ? 15.827 0.876 -19.766 1.00 63.31 140 SER A O 1
ATOM 1036 N N . ALA A 1 141 ? 13.737 0.955 -18.962 1.00 61.59 141 ALA A N 1
ATOM 1037 C CA . ALA A 1 141 ? 13.109 0.202 -20.049 1.00 61.59 141 ALA A CA 1
ATOM 1038 C C . ALA A 1 141 ? 12.599 1.090 -21.206 1.00 61.59 141 ALA A C 1
ATOM 1040 O O . ALA A 1 141 ? 12.026 0.574 -22.172 1.00 61.59 141 ALA A O 1
ATOM 1041 N N . ILE A 1 142 ? 12.760 2.418 -21.124 1.00 63.16 142 ILE A N 1
ATOM 1042 C CA . ILE A 1 142 ? 12.290 3.347 -22.159 1.00 63.16 142 ILE A CA 1
ATOM 1043 C C . ILE A 1 142 ? 13.194 3.241 -23.387 1.00 63.16 142 ILE A C 1
ATOM 1045 O O . ILE A 1 142 ? 14.408 3.382 -23.308 1.00 63.16 142 ILE A O 1
ATOM 1049 N N . ASN A 1 143 ? 12.583 3.024 -24.552 1.00 54.38 143 ASN A N 1
ATOM 1050 C CA . ASN A 1 143 ? 13.299 2.945 -25.818 1.00 54.38 143 ASN A CA 1
ATOM 1051 C C . ASN A 1 143 ? 13.967 4.306 -26.127 1.00 54.38 143 ASN A C 1
ATOM 1053 O O . ASN A 1 143 ? 13.244 5.290 -26.340 1.00 54.38 143 ASN A O 1
ATOM 1057 N N . PRO A 1 144 ? 15.309 4.390 -26.209 1.00 56.28 144 PRO A N 1
ATOM 1058 C CA . PRO A 1 144 ? 16.030 5.661 -26.347 1.00 56.28 144 PRO A CA 1
ATOM 1059 C C . PRO A 1 144 ? 15.766 6.370 -27.686 1.00 56.28 144 PRO A C 1
ATOM 1061 O O . PRO A 1 144 ? 16.062 7.550 -27.832 1.00 56.28 144 PRO A O 1
ATOM 1064 N N . ALA A 1 145 ? 15.173 5.669 -28.659 1.00 54.09 145 ALA A N 1
ATOM 1065 C CA . ALA A 1 145 ? 14.768 6.224 -29.949 1.00 54.09 145 ALA A CA 1
ATOM 1066 C C . ALA A 1 145 ? 13.460 7.043 -29.900 1.00 54.09 145 ALA A C 1
ATOM 1068 O O . ALA A 1 145 ? 13.177 7.781 -30.840 1.00 54.09 145 ALA A O 1
ATOM 1069 N N . ALA A 1 146 ? 12.650 6.916 -28.840 1.00 56.56 146 ALA A N 1
ATOM 1070 C CA . ALA A 1 146 ? 11.310 7.512 -28.770 1.00 56.56 146 ALA A CA 1
ATOM 1071 C C . ALA A 1 146 ? 11.178 8.665 -27.756 1.00 56.56 146 ALA A C 1
ATOM 1073 O O . ALA A 1 146 ? 10.170 9.368 -27.779 1.00 56.56 146 ALA A O 1
ATOM 1074 N N . HIS A 1 147 ? 12.143 8.851 -26.847 1.00 59.62 147 HIS A N 1
ATOM 1075 C CA . HIS A 1 147 ? 12.062 9.825 -25.749 1.00 59.62 147 HIS A CA 1
ATOM 1076 C C . HIS A 1 147 ? 13.406 10.525 -25.507 1.00 59.62 147 HIS A C 1
ATOM 1078 O O . HIS A 1 147 ? 14.468 9.949 -25.724 1.00 59.62 147 HIS A O 1
ATOM 1084 N N . SER A 1 148 ? 13.370 11.778 -25.036 1.00 69.94 148 SER A N 1
ATOM 1085 C CA . SER A 1 148 ? 14.589 12.519 -24.698 1.00 69.94 148 SER A CA 1
ATOM 1086 C C . SER A 1 148 ? 15.235 11.977 -23.416 1.00 69.94 148 SER A C 1
ATOM 1088 O O . SER A 1 148 ? 14.540 11.657 -22.448 1.00 69.94 148 SER A O 1
ATOM 1090 N N . ARG A 1 149 ? 16.577 11.949 -23.371 1.00 72.56 149 ARG A N 1
ATOM 1091 C CA . ARG A 1 149 ? 17.367 11.520 -22.192 1.00 72.56 149 ARG A CA 1
ATOM 1092 C C . ARG A 1 149 ? 16.989 12.260 -20.897 1.00 72.56 149 ARG A C 1
ATOM 1094 O O . ARG A 1 149 ? 17.148 11.728 -19.805 1.00 72.56 149 ARG A O 1
ATOM 1101 N N . LEU A 1 150 ? 16.455 13.479 -21.008 1.00 74.00 150 LEU A N 1
ATOM 1102 C CA . LEU A 1 150 ? 15.968 14.279 -19.878 1.00 74.00 150 LEU A CA 1
ATOM 1103 C C . LEU A 1 150 ? 14.728 13.673 -19.204 1.00 74.00 150 LEU A C 1
ATOM 1105 O O . LEU A 1 150 ? 14.606 13.726 -17.980 1.00 74.00 150 LEU A O 1
ATOM 1109 N N . ILE A 1 151 ? 13.804 13.101 -19.982 1.00 72.75 151 ILE A N 1
ATOM 1110 C CA . ILE A 1 151 ? 12.581 12.484 -19.448 1.00 72.75 151 ILE A CA 1
ATOM 1111 C C . ILE A 1 151 ? 12.931 11.185 -18.721 1.00 72.75 151 ILE A C 1
ATOM 1113 O O . ILE A 1 151 ? 12.452 10.960 -17.610 1.00 72.75 151 ILE A O 1
ATOM 1117 N N . GLU A 1 152 ? 13.814 10.380 -19.311 1.00 73.62 152 GLU A N 1
ATOM 1118 C CA . GLU A 1 152 ? 14.357 9.165 -18.700 1.00 73.62 152 GLU A CA 1
ATOM 1119 C C . GLU A 1 152 ? 15.035 9.476 -17.357 1.00 73.62 152 GLU A C 1
ATOM 1121 O O . GLU A 1 152 ? 14.653 8.921 -16.323 1.00 73.62 152 GLU A O 1
ATOM 1126 N N . PHE A 1 153 ? 15.944 10.458 -17.339 1.00 78.94 153 PHE A N 1
ATOM 1127 C CA . PHE A 1 153 ? 16.616 10.895 -16.116 1.00 78.94 153 PHE A CA 1
ATOM 1128 C C . PHE A 1 153 ? 15.626 11.376 -15.048 1.00 78.94 153 PHE A C 1
ATOM 1130 O O . PHE A 1 153 ? 15.742 10.989 -13.889 1.00 78.94 153 PHE A O 1
ATOM 1137 N N . LYS A 1 154 ? 14.609 12.168 -15.416 1.00 77.38 154 LYS A N 1
ATOM 1138 C CA . LYS A 1 154 ? 13.595 12.658 -14.465 1.00 77.38 154 LYS A CA 1
ATOM 1139 C C . LYS A 1 154 ? 12.770 11.520 -13.854 1.00 77.38 154 LYS A C 1
ATOM 1141 O O . LYS A 1 154 ? 12.430 11.580 -12.671 1.00 77.38 154 LYS A O 1
ATOM 1146 N N . ILE A 1 155 ? 12.432 10.496 -14.640 1.00 75.75 155 ILE A N 1
ATOM 1147 C CA . ILE A 1 155 ? 11.691 9.322 -14.158 1.00 75.75 155 ILE A CA 1
ATOM 1148 C C . ILE A 1 155 ? 12.561 8.514 -13.193 1.00 75.75 155 ILE A C 1
ATOM 1150 O O . ILE A 1 155 ? 12.104 8.219 -12.088 1.00 75.75 155 ILE A O 1
ATOM 1154 N N . ILE A 1 156 ? 13.809 8.225 -13.571 1.00 80.25 156 ILE A N 1
ATOM 1155 C CA . ILE A 1 156 ? 14.754 7.460 -12.747 1.00 80.25 156 ILE A CA 1
ATOM 1156 C C . ILE A 1 156 ? 15.086 8.220 -11.461 1.00 80.25 156 ILE A C 1
ATOM 1158 O O . ILE A 1 156 ? 14.928 7.664 -10.379 1.00 80.25 156 ILE A O 1
ATOM 1162 N N . ALA A 1 157 ? 15.459 9.500 -11.544 1.00 81.31 157 ALA A N 1
ATOM 1163 C CA . ALA A 1 157 ? 15.768 10.330 -10.380 1.00 81.31 157 ALA A CA 1
ATOM 1164 C C . ALA A 1 157 ? 14.566 10.447 -9.431 1.00 81.31 157 ALA A C 1
ATOM 1166 O O . ALA A 1 157 ? 14.709 10.279 -8.222 1.00 81.31 157 ALA A O 1
ATOM 1167 N N . GLY A 1 158 ? 13.357 10.644 -9.970 1.00 79.94 158 GLY A N 1
ATOM 1168 C CA . GLY A 1 158 ? 12.130 10.616 -9.173 1.00 79.94 158 GLY A CA 1
ATOM 1169 C C . GLY A 1 158 ? 11.879 9.255 -8.513 1.00 79.94 158 GLY A C 1
ATOM 1170 O O . GLY A 1 158 ? 11.395 9.199 -7.383 1.00 79.94 158 GLY A O 1
ATOM 1171 N N . GLY A 1 159 ? 12.224 8.159 -9.193 1.00 79.56 159 GLY A N 1
ATOM 1172 C CA . GLY A 1 159 ? 12.183 6.800 -8.653 1.00 79.56 159 GLY A CA 1
ATOM 1173 C C . GLY A 1 159 ? 13.188 6.572 -7.521 1.00 79.56 159 GLY A C 1
ATOM 1174 O O . GLY A 1 159 ? 12.824 6.023 -6.489 1.00 79.56 159 GLY A O 1
ATOM 1175 N N . VAL A 1 160 ? 14.420 7.067 -7.661 1.00 86.75 160 VAL A N 1
ATOM 1176 C CA . VAL A 1 160 ? 15.456 7.004 -6.614 1.00 86.75 160 VAL A CA 1
ATOM 1177 C C . VAL A 1 160 ? 15.036 7.798 -5.383 1.00 86.75 160 VAL A C 1
ATOM 1179 O O . VAL A 1 160 ? 15.097 7.274 -4.276 1.00 86.75 160 VAL A O 1
ATOM 1182 N N . ILE A 1 161 ? 14.544 9.026 -5.562 1.00 86.88 161 ILE A N 1
ATOM 1183 C CA . ILE A 1 161 ? 14.071 9.862 -4.448 1.00 86.88 161 ILE A CA 1
ATOM 1184 C C . ILE A 1 161 ? 12.925 9.168 -3.704 1.00 86.88 161 ILE A C 1
ATOM 1186 O O . ILE A 1 161 ? 12.936 9.101 -2.478 1.00 86.88 161 ILE A O 1
ATOM 1190 N N . THR A 1 162 ? 11.954 8.613 -4.433 1.00 84.88 162 THR A N 1
ATOM 1191 C CA . THR A 1 162 ? 10.830 7.887 -3.816 1.00 84.88 162 THR A CA 1
ATOM 1192 C C . THR A 1 162 ? 11.275 6.592 -3.138 1.00 84.88 162 THR A C 1
ATOM 1194 O O . THR A 1 162 ? 10.805 6.298 -2.041 1.00 84.88 162 THR A O 1
ATOM 1197 N N . ALA A 1 163 ? 12.234 5.863 -3.716 1.00 85.06 163 ALA A N 1
ATOM 1198 C CA . ALA A 1 163 ? 12.806 4.671 -3.100 1.00 85.06 163 ALA A CA 1
ATOM 1199 C C . ALA A 1 163 ? 13.546 4.991 -1.791 1.00 85.06 163 ALA A C 1
ATOM 1201 O O . ALA A 1 163 ? 13.338 4.319 -0.781 1.00 85.06 163 ALA A O 1
ATOM 1202 N N . LEU A 1 164 ? 14.359 6.052 -1.790 1.00 88.31 164 LEU A N 1
ATOM 1203 C CA . LEU A 1 164 ? 15.073 6.530 -0.605 1.00 88.31 164 LEU A CA 1
ATOM 1204 C C . LEU A 1 164 ? 14.115 7.049 0.468 1.00 88.31 164 LEU A C 1
ATOM 1206 O O . LEU A 1 164 ? 14.310 6.748 1.642 1.00 88.31 164 LEU A O 1
ATOM 1210 N N . ALA A 1 165 ? 13.058 7.768 0.086 1.00 86.75 165 ALA A N 1
ATOM 1211 C CA . ALA A 1 165 ? 12.018 8.189 1.021 1.00 86.75 165 ALA A CA 1
ATOM 1212 C C . ALA A 1 165 ? 11.317 6.978 1.662 1.00 86.75 165 ALA A C 1
ATOM 1214 O O . ALA A 1 165 ? 11.112 6.958 2.874 1.00 86.75 165 ALA A O 1
ATOM 1215 N N . GLY A 1 166 ? 11.011 5.939 0.874 1.00 84.94 166 GLY A N 1
ATOM 1216 C CA . GLY A 1 166 ? 10.433 4.691 1.379 1.00 84.94 166 GLY A CA 1
ATOM 1217 C C . GLY A 1 166 ? 11.357 3.955 2.350 1.00 84.94 166 GLY A C 1
ATOM 1218 O O . GLY A 1 166 ? 10.927 3.564 3.433 1.00 84.94 166 GLY A O 1
ATOM 1219 N N . LEU A 1 167 ? 12.646 3.841 2.013 1.00 88.62 167 LEU A N 1
ATOM 1220 C CA . LEU A 1 167 ? 13.669 3.290 2.910 1.00 88.62 167 LEU A CA 1
ATOM 1221 C C . LEU A 1 167 ? 13.819 4.118 4.191 1.00 88.62 167 LEU A C 1
ATOM 1223 O O . LEU A 1 167 ? 13.933 3.547 5.271 1.00 88.62 167 LEU A O 1
ATOM 1227 N N . GLY A 1 168 ? 13.771 5.447 4.091 1.00 87.38 168 GLY A N 1
ATOM 1228 C CA . GLY A 1 168 ? 13.803 6.348 5.240 1.00 87.38 168 GLY A CA 1
ATOM 1229 C C . GLY A 1 168 ? 12.623 6.124 6.185 1.00 87.38 168 GLY A C 1
ATOM 1230 O O . GLY A 1 168 ? 12.823 6.017 7.392 1.00 87.38 168 GLY A O 1
ATOM 1231 N N . LEU A 1 169 ? 11.408 5.967 5.648 1.00 87.19 169 LEU A N 1
ATOM 1232 C CA . LEU A 1 169 ? 10.224 5.611 6.439 1.00 87.19 169 LEU A CA 1
ATOM 1233 C C . LEU A 1 169 ? 10.362 4.229 7.087 1.00 87.19 169 LEU A C 1
ATOM 1235 O O . LEU A 1 169 ? 10.001 4.054 8.247 1.00 87.19 169 LEU A O 1
ATOM 1239 N N . LEU A 1 170 ? 10.927 3.256 6.376 1.00 87.62 170 LEU A N 1
ATOM 1240 C CA . LEU A 1 170 ? 11.155 1.915 6.910 1.00 87.62 170 LEU A CA 1
ATOM 1241 C C . LEU A 1 170 ? 12.167 1.942 8.068 1.00 87.62 170 LEU A C 1
ATOM 1243 O O . LEU A 1 170 ? 11.922 1.351 9.118 1.00 87.62 170 LEU A O 1
ATOM 1247 N N . LEU A 1 171 ? 13.263 2.688 7.921 1.00 86.69 171 LEU A N 1
ATOM 1248 C CA . LEU A 1 171 ? 14.238 2.908 8.991 1.00 86.69 171 LEU A CA 1
ATOM 1249 C C . LEU A 1 171 ? 13.632 3.668 10.174 1.00 86.69 171 LEU A C 1
ATOM 1251 O O . LEU A 1 171 ? 13.911 3.321 11.319 1.00 86.69 171 LEU A O 1
ATOM 1255 N N . LEU A 1 172 ? 12.775 4.660 9.917 1.00 85.75 172 LEU A N 1
ATOM 1256 C CA . LEU A 1 172 ? 12.029 5.372 10.955 1.00 85.75 172 LEU A CA 1
ATOM 1257 C C . LEU A 1 172 ? 11.126 4.410 11.735 1.00 85.75 172 LEU A C 1
ATOM 1259 O O . LEU A 1 172 ? 11.104 4.448 12.962 1.00 85.75 172 LEU A O 1
ATOM 1263 N N . ALA A 1 173 ? 10.419 3.523 11.035 1.00 84.75 173 ALA A N 1
ATOM 1264 C CA . ALA A 1 173 ? 9.567 2.517 11.651 1.00 84.75 173 ALA A CA 1
ATOM 1265 C C . ALA A 1 173 ? 10.369 1.542 12.523 1.00 84.75 173 ALA A C 1
ATOM 1267 O O . ALA A 1 173 ? 10.021 1.338 13.687 1.00 84.75 173 ALA A O 1
ATOM 1268 N N . ILE A 1 174 ? 11.479 1.005 12.009 1.00 84.25 174 ILE A N 1
ATOM 1269 C CA . ILE A 1 174 ? 12.373 0.133 12.784 1.00 84.25 174 ILE A CA 1
ATOM 1270 C C . ILE A 1 174 ? 12.923 0.887 13.999 1.00 84.25 174 ILE A C 1
ATOM 1272 O O . ILE A 1 174 ? 12.826 0.401 15.122 1.00 84.25 174 ILE A O 1
ATOM 1276 N N . GLY A 1 175 ? 13.442 2.102 13.808 1.00 80.69 175 GLY A N 1
ATOM 1277 C CA . GLY A 1 175 ? 13.963 2.934 14.891 1.00 80.69 175 GLY A CA 1
ATOM 1278 C C . GLY A 1 175 ? 12.910 3.237 15.956 1.00 80.69 175 GLY A C 1
ATOM 1279 O O . GLY A 1 175 ? 13.205 3.192 17.148 1.00 80.69 175 GLY A O 1
ATOM 1280 N N . SER A 1 176 ? 11.661 3.460 15.547 1.00 81.06 176 SER A N 1
ATOM 1281 C CA . SER A 1 176 ? 10.546 3.695 16.466 1.00 81.06 176 SER A CA 1
ATOM 1282 C C . SER A 1 176 ? 10.141 2.470 17.284 1.00 81.06 176 SER A C 1
ATOM 1284 O O . SER A 1 176 ? 9.651 2.630 18.401 1.00 81.06 176 SER A O 1
ATOM 1286 N N . ALA A 1 177 ? 10.404 1.260 16.777 1.00 75.50 177 ALA A N 1
ATOM 1287 C CA . ALA A 1 177 ? 10.209 0.026 17.531 1.00 75.50 177 ALA A CA 1
ATOM 1288 C C . ALA A 1 177 ? 11.223 -0.111 18.683 1.00 75.50 177 ALA A C 1
ATOM 1290 O O . ALA A 1 177 ? 10.892 -0.683 19.719 1.00 75.50 177 ALA A O 1
ATOM 1291 N N . PHE A 1 178 ? 12.428 0.453 18.533 1.00 78.06 178 PHE A N 1
ATOM 1292 C CA . PHE A 1 178 ? 13.461 0.469 19.580 1.00 78.06 178 PHE A CA 1
ATOM 1293 C C . PHE A 1 178 ? 13.409 1.716 20.474 1.00 78.06 178 PHE A C 1
ATOM 1295 O O . PHE A 1 178 ? 13.803 1.660 21.636 1.00 78.06 178 PHE A O 1
ATOM 1302 N N . SER A 1 179 ? 12.923 2.850 19.961 1.00 79.75 179 SER A N 1
ATOM 1303 C CA . SER A 1 179 ? 12.741 4.080 20.734 1.00 79.75 179 SER A CA 1
ATOM 1304 C C . SER A 1 179 ? 11.442 4.794 20.340 1.00 79.75 179 SER A C 1
ATOM 1306 O O . SER A 1 179 ? 11.428 5.563 19.375 1.00 79.75 179 SER A O 1
ATOM 1308 N N . PRO A 1 180 ? 10.358 4.638 21.122 1.00 70.88 180 PRO A N 1
ATOM 1309 C CA . PRO A 1 180 ? 9.073 5.305 20.881 1.00 70.88 180 PRO A CA 1
ATOM 1310 C C . PRO A 1 180 ? 9.181 6.834 20.759 1.00 70.88 180 PRO A C 1
ATOM 1312 O O . PRO A 1 180 ? 8.435 7.472 20.017 1.00 70.88 180 PRO A O 1
ATOM 1315 N N . SER A 1 181 ? 10.157 7.426 21.455 1.00 76.62 181 SER A N 1
ATOM 1316 C CA . SER A 1 181 ? 10.429 8.868 21.447 1.00 76.62 181 SER A CA 1
ATOM 1317 C C . SER A 1 181 ? 10.927 9.409 20.098 1.00 76.62 181 SER A C 1
ATOM 1319 O O . SER A 1 181 ? 10.830 10.612 19.854 1.00 76.62 181 SER A O 1
ATOM 1321 N N . LEU A 1 182 ? 11.441 8.549 19.204 1.00 75.06 182 LEU A N 1
ATOM 1322 C CA . LEU A 1 182 ? 11.910 8.963 17.876 1.00 75.06 182 LEU A CA 1
ATOM 1323 C C . LEU A 1 182 ? 10.772 9.509 17.018 1.00 75.06 182 LEU A C 1
ATOM 1325 O O . LEU A 1 182 ? 10.955 10.532 16.365 1.00 75.06 182 LEU A O 1
ATOM 1329 N N . LEU A 1 183 ? 9.594 8.878 17.051 1.00 71.81 183 LEU A N 1
ATOM 1330 C CA . LEU A 1 183 ? 8.443 9.352 16.278 1.00 71.81 183 LEU A CA 1
ATOM 1331 C C . LEU A 1 183 ? 8.024 10.747 16.726 1.00 71.81 183 LEU A C 1
ATOM 1333 O O . LEU A 1 183 ? 7.864 11.627 15.890 1.00 71.81 183 LEU A O 1
ATOM 1337 N N . GLN A 1 184 ? 7.928 10.976 18.036 1.00 74.25 184 GLN A N 1
ATOM 1338 C CA . GLN A 1 184 ? 7.578 12.290 18.577 1.00 74.25 184 GLN A CA 1
ATOM 1339 C C . GLN A 1 184 ? 8.599 13.363 18.179 1.00 74.25 184 GLN A C 1
ATOM 1341 O O . GLN A 1 184 ? 8.207 14.457 17.781 1.00 74.25 184 GLN A O 1
ATOM 1346 N N . LYS A 1 185 ? 9.899 13.044 18.220 1.00 78.75 185 LYS A N 1
ATOM 1347 C CA . LYS A 1 185 ? 10.965 13.969 17.804 1.00 78.75 185 LYS A CA 1
ATOM 1348 C C . LYS A 1 185 ? 10.907 14.290 16.312 1.00 78.75 185 LYS A C 1
ATOM 1350 O O . LYS A 1 185 ? 11.023 15.454 15.944 1.00 78.75 185 LYS A O 1
ATOM 1355 N N . VAL A 1 186 ? 10.706 13.284 15.461 1.00 76.12 186 VAL A N 1
ATOM 1356 C CA . VAL A 1 186 ? 10.636 13.486 14.008 1.00 76.12 186 VAL A CA 1
ATOM 1357 C C . VAL A 1 186 ? 9.365 14.234 13.613 1.00 76.12 186 VAL A C 1
ATOM 1359 O O . VAL A 1 186 ? 9.453 15.193 12.852 1.00 76.12 186 VAL A O 1
ATOM 1362 N N . PHE A 1 187 ? 8.202 13.875 14.163 1.00 75.56 187 PHE A N 1
ATOM 1363 C CA . PHE A 1 187 ? 6.964 14.621 13.919 1.00 75.56 187 PHE A CA 1
ATOM 1364 C C . PHE A 1 187 ? 7.050 16.061 14.434 1.00 75.56 187 PHE A C 1
ATOM 1366 O O . PHE A 1 187 ? 6.630 16.974 13.728 1.00 75.56 187 PHE A O 1
ATOM 1373 N N . GLY A 1 188 ? 7.639 16.282 15.614 1.00 74.88 188 GLY A N 1
ATOM 1374 C CA . GLY A 1 188 ? 7.878 17.625 16.145 1.00 74.88 188 GLY A CA 1
ATOM 1375 C C . GLY A 1 188 ? 8.777 18.461 15.232 1.00 74.88 188 GLY A C 1
ATOM 1376 O O . GLY A 1 188 ? 8.455 19.609 14.939 1.00 74.88 188 GLY A O 1
ATOM 1377 N N . TRP A 1 189 ? 9.853 17.865 14.710 1.00 77.94 189 TRP A N 1
ATOM 1378 C CA . TRP A 1 189 ? 10.740 18.529 13.756 1.00 77.94 189 TRP A CA 1
ATOM 1379 C C . TRP A 1 189 ? 10.031 18.863 12.433 1.00 77.94 189 TRP A C 1
ATOM 1381 O O . TRP A 1 189 ? 10.125 19.994 11.961 1.00 77.94 189 TRP A O 1
ATOM 1391 N N . ILE A 1 190 ? 9.253 17.929 11.872 1.00 74.50 190 ILE A N 1
ATOM 1392 C CA . ILE A 1 190 ? 8.474 18.158 10.641 1.00 74.50 190 ILE A CA 1
ATOM 1393 C C . ILE A 1 190 ? 7.464 19.294 10.830 1.00 74.50 190 ILE A C 1
ATOM 1395 O O . ILE A 1 190 ? 7.380 20.178 9.983 1.00 74.50 190 ILE A O 1
ATOM 1399 N N . LEU A 1 191 ? 6.717 19.290 11.937 1.00 73.69 191 LEU A N 1
ATOM 1400 C CA . LEU A 1 191 ? 5.743 20.342 12.233 1.00 73.69 191 LEU A CA 1
ATOM 1401 C C . LEU A 1 191 ? 6.418 21.708 12.384 1.00 73.69 191 LEU A C 1
ATOM 1403 O O . LEU A 1 191 ? 5.897 22.688 11.865 1.00 73.69 191 LEU A O 1
ATOM 1407 N N . SER A 1 192 ? 7.591 21.765 13.022 1.00 74.5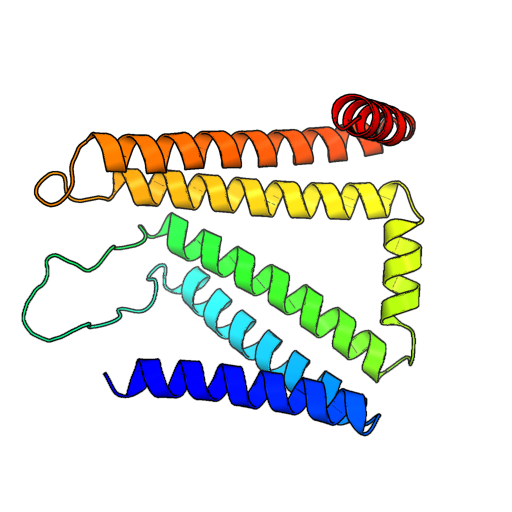6 192 SER A N 1
ATOM 1408 C CA . SER A 1 192 ? 8.360 23.009 13.152 1.00 74.56 192 SER A CA 1
ATOM 1409 C C . SER A 1 192 ? 8.943 23.519 11.831 1.00 74.56 192 SER A C 1
ATOM 1411 O O . SER A 1 192 ? 9.138 24.715 11.684 1.00 74.56 192 SER A O 1
ATOM 1413 N N . ALA A 1 193 ? 9.211 22.635 10.865 1.00 70.06 193 ALA A N 1
ATOM 1414 C CA . ALA A 1 193 ? 9.718 23.007 9.544 1.00 70.06 193 ALA A CA 1
ATOM 1415 C C . ALA A 1 193 ? 8.611 23.451 8.567 1.00 70.06 193 ALA A C 1
ATOM 1417 O O . ALA A 1 193 ? 8.911 23.979 7.498 1.00 70.06 193 ALA A O 1
ATOM 1418 N N . LEU A 1 194 ? 7.344 23.185 8.902 1.00 66.88 194 LEU A N 1
ATOM 1419 C CA . LEU A 1 194 ? 6.164 23.579 8.124 1.00 66.88 194 LEU A CA 1
ATOM 1420 C C . LEU A 1 194 ? 5.551 24.914 8.586 1.00 66.88 194 LEU A C 1
ATOM 1422 O O . LEU A 1 194 ? 4.606 25.382 7.949 1.00 66.88 194 LEU A O 1
ATOM 1426 N N . GLN A 1 195 ? 6.056 25.487 9.681 1.00 65.44 195 GLN A N 1
ATOM 1427 C CA . GLN A 1 195 ? 5.702 26.812 10.203 1.00 65.44 195 GLN A CA 1
ATOM 1428 C C . GLN A 1 195 ? 6.696 27.862 9.708 1.00 65.44 195 GLN A C 1
ATOM 1430 O O . GLN A 1 195 ? 6.235 28.989 9.426 1.00 65.44 195 GLN A O 1
#